Protein AF-A0A8I3A3F9-F1 (afdb_monomer)

InterPro domains:
  IPR058503 Domain of unknown function DUF8190 [PF26608] (119-237)

Mean predicted aligned error: 17.02 Å

pLDDT: mean 70.39, std 15.85, range [30.17, 94.5]

Solvent-accessible surface area (backbone atoms only — not comparable to full-atom values): 15804 Å² total; per-residue (Å²): 131,88,76,80,77,77,76,54,67,69,58,52,52,50,50,51,47,49,74,74,44,81,75,72,95,56,82,59,51,64,58,52,55,70,69,45,74,75,44,82,38,47,47,68,56,56,52,50,35,58,76,67,65,39,60,70,64,52,52,56,50,72,75,43,53,48,56,75,41,80,48,74,94,72,60,74,66,94,81,48,93,79,73,68,95,77,76,84,93,63,88,75,92,74,87,86,90,77,58,96,62,94,77,67,65,72,74,54,74,60,81,90,70,53,91,52,98,72,86,75,75,49,75,38,80,90,45,42,69,45,62,70,76,94,57,99,69,85,62,102,60,82,51,63,48,19,29,33,37,44,30,39,39,98,91,45,79,39,70,50,75,62,74,64,66,69,59,74,75,36,71,89,67,61,67,80,90,55,73,73,78,89,71,68,90,76,53,89,79,64,60,23,21,36,53,68,61,60,50,49,53,50,51,53,49,51,46,46,53,43,30,74,70,66,46,84,76,47,51,64,61,93,70,78,62,82,70,73,43,74,68,45,48,49,65,49,45,65,78,60,88,129

Structure (mmCIF, N/CA/C/O backbone):
data_AF-A0A8I3A3F9-F1
#
_entry.id   AF-A0A8I3A3F9-F1
#
loop_
_atom_site.group_PDB
_atom_site.id
_atom_site.type_symbol
_atom_site.label_atom_id
_atom_site.label_alt_id
_atom_site.label_comp_id
_atom_site.label_asym_id
_atom_site.label_entity_id
_atom_site.label_seq_id
_atom_site.pdbx_PDB_ins_code
_atom_site.Cartn_x
_atom_site.Cartn_y
_atom_site.Cartn_z
_atom_site.occupancy
_atom_site.B_iso_or_equiv
_atom_site.auth_seq_id
_atom_site.auth_comp_id
_atom_site.auth_asym_id
_atom_site.auth_atom_id
_atom_site.pdbx_PDB_model_num
ATOM 1 N N . MET A 1 1 ? -18.628 23.506 8.126 1.00 36.19 1 MET A N 1
ATOM 2 C CA . MET A 1 1 ? -18.901 23.009 9.489 1.00 36.19 1 MET A CA 1
ATOM 3 C C . MET A 1 1 ? -17.538 22.745 10.101 1.00 36.19 1 MET A C 1
ATOM 5 O O . MET A 1 1 ? -16.860 21.854 9.614 1.00 36.19 1 MET A O 1
ATOM 9 N N . HIS A 1 2 ? -17.069 23.622 10.992 1.00 30.17 2 HIS A N 1
ATOM 10 C CA . HIS A 1 2 ? -15.770 23.460 11.650 1.00 30.17 2 HIS A CA 1
ATOM 11 C C . HIS A 1 2 ? -15.823 22.198 12.513 1.00 30.17 2 HIS A C 1
ATOM 13 O O . HIS A 1 2 ? -16.738 22.062 13.322 1.00 30.17 2 HIS A O 1
ATOM 19 N N . ALA A 1 3 ? -14.910 21.261 12.276 1.00 41.59 3 ALA A N 1
ATOM 20 C CA . ALA A 1 3 ? -14.672 20.162 13.195 1.00 41.59 3 ALA A CA 1
ATOM 21 C C . ALA A 1 3 ? -13.791 20.706 14.322 1.00 41.59 3 ALA A C 1
ATOM 23 O O . ALA A 1 3 ? -12.780 21.344 14.036 1.00 41.59 3 ALA A O 1
ATOM 24 N N . ASP A 1 4 ? -14.204 20.500 15.570 1.00 41.59 4 ASP A N 1
ATOM 25 C CA . ASP A 1 4 ? -13.305 20.654 16.710 1.00 41.59 4 ASP A CA 1
ATOM 26 C C . ASP A 1 4 ? -12.153 19.662 16.514 1.00 41.59 4 ASP A C 1
ATOM 28 O O . ASP A 1 4 ? -12.391 18.463 16.338 1.00 41.59 4 ASP A O 1
ATOM 32 N N . ASP A 1 5 ? -10.920 20.167 16.486 1.00 49.38 5 ASP A N 1
ATOM 33 C CA . ASP A 1 5 ? -9.723 19.339 16.387 1.00 49.38 5 ASP A CA 1
ATOM 34 C C . ASP A 1 5 ? -9.752 18.271 17.488 1.00 49.38 5 ASP A C 1
ATOM 36 O O . ASP A 1 5 ? -9.971 18.565 18.668 1.00 49.38 5 ASP A O 1
ATOM 40 N N . ALA A 1 6 ? -9.549 17.008 17.107 1.00 54.91 6 ALA A N 1
ATOM 41 C CA . ALA A 1 6 ? -9.397 15.938 18.079 1.00 54.91 6 ALA A CA 1
ATOM 42 C C . ALA A 1 6 ? -8.199 16.262 18.983 1.00 54.91 6 ALA A C 1
ATOM 44 O O . ALA A 1 6 ? -7.119 16.611 18.502 1.00 54.91 6 ALA A O 1
ATOM 45 N N . TYR A 1 7 ? -8.384 16.156 20.300 1.00 63.09 7 TYR A N 1
ATOM 46 C CA . TYR A 1 7 ? -7.296 16.377 21.247 1.00 63.09 7 TYR A CA 1
ATOM 47 C C . TYR A 1 7 ? -6.138 15.424 20.946 1.00 63.09 7 TYR A C 1
ATOM 49 O O . TYR A 1 7 ? -6.349 14.232 20.719 1.00 63.09 7 TYR A O 1
ATOM 57 N N . ALA A 1 8 ? -4.909 15.946 20.971 1.00 67.12 8 ALA A N 1
ATOM 58 C CA . ALA A 1 8 ? -3.719 15.114 20.856 1.00 67.12 8 ALA A CA 1
ATOM 59 C C . ALA A 1 8 ? -3.761 14.002 21.916 1.00 67.12 8 ALA A C 1
ATOM 61 O O . ALA A 1 8 ? -4.111 14.259 23.069 1.00 67.12 8 ALA A O 1
ATOM 62 N N . GLN A 1 9 ? -3.389 12.776 21.535 1.00 61.25 9 GLN A N 1
ATOM 63 C CA . GLN A 1 9 ? -3.444 11.611 22.426 1.00 61.25 9 GLN A CA 1
ATOM 64 C C . GLN A 1 9 ? -2.706 11.871 23.748 1.00 61.25 9 GLN A C 1
ATOM 66 O O . GLN A 1 9 ? -3.214 11.539 24.810 1.00 61.25 9 GLN A O 1
ATOM 71 N N . THR A 1 10 ? -1.580 12.583 23.695 1.00 66.31 10 THR A N 1
ATOM 72 C CA . THR A 1 10 ? -0.811 13.005 24.874 1.00 66.31 10 THR A CA 1
ATOM 73 C C . THR A 1 10 ? -1.620 13.867 25.845 1.00 66.31 10 THR A C 1
ATOM 75 O O . THR A 1 10 ? -1.505 13.701 27.053 1.00 66.31 10 THR A O 1
ATOM 78 N N . VAL A 1 11 ? -2.486 14.749 25.341 1.00 71.12 11 VAL A N 1
ATOM 79 C CA . VAL A 1 11 ? -3.370 15.596 26.158 1.00 71.12 11 VAL A CA 1
ATOM 80 C C . VAL A 1 11 ? -4.458 14.756 26.825 1.00 71.12 11 VAL A C 1
ATOM 82 O O . VAL A 1 11 ? -4.812 15.005 27.978 1.00 71.12 11 VAL A O 1
ATOM 85 N N . ILE A 1 12 ? -4.977 13.747 26.121 1.00 67.94 12 ILE A N 1
ATOM 86 C CA . ILE A 1 12 ? -5.966 12.809 26.665 1.00 67.94 12 ILE A CA 1
ATOM 87 C C . ILE A 1 12 ? -5.321 11.941 27.750 1.00 67.94 12 ILE A C 1
ATOM 89 O O . ILE A 1 12 ? -5.885 11.811 28.836 1.00 67.94 12 ILE A O 1
ATOM 93 N N . ASP A 1 13 ? -4.130 11.409 27.490 1.00 65.88 13 ASP A N 1
ATOM 94 C CA . ASP A 1 13 ? -3.382 10.574 28.430 1.00 65.88 13 ASP A CA 1
ATOM 95 C C . ASP A 1 13 ? -3.019 11.369 29.693 1.00 65.88 13 ASP A C 1
ATOM 97 O O . ASP A 1 13 ? -3.279 10.911 30.807 1.00 65.88 13 ASP A O 1
ATOM 101 N N . GLU A 1 14 ? -2.532 12.607 29.547 1.00 69.06 14 GLU A N 1
ATOM 102 C CA . GLU A 1 14 ? -2.275 13.513 30.674 1.00 69.06 14 GLU A CA 1
ATOM 103 C C . GLU A 1 14 ? -3.547 13.831 31.473 1.00 69.06 14 GLU A C 1
ATOM 105 O O . GLU A 1 14 ? -3.519 13.871 32.707 1.00 69.06 14 GLU A O 1
ATOM 110 N N . ALA A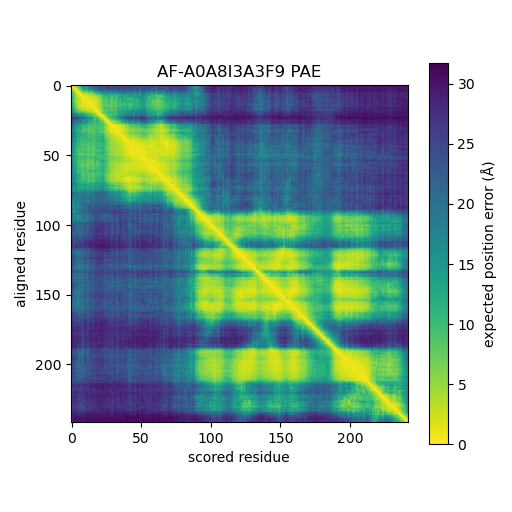 1 15 ? -4.679 14.054 30.798 1.00 68.56 15 ALA A N 1
ATOM 111 C CA . ALA A 1 15 ? -5.954 14.316 31.461 1.00 68.56 15 ALA A CA 1
ATOM 112 C C . ALA A 1 15 ? -6.461 13.081 32.224 1.00 68.56 15 ALA A C 1
ATOM 114 O O . ALA A 1 15 ? -6.946 13.202 33.355 1.00 68.56 15 ALA A O 1
ATOM 115 N N . ILE A 1 16 ? -6.306 11.886 31.648 1.00 67.56 16 ILE A N 1
ATOM 116 C CA . ILE A 1 16 ? -6.617 10.617 32.311 1.00 67.56 16 ILE A CA 1
ATOM 117 C C . ILE A 1 16 ? -5.712 10.436 33.533 1.00 67.56 16 ILE A C 1
ATOM 119 O O . ILE A 1 16 ? -6.242 10.156 34.615 1.00 67.56 16 ILE A O 1
ATOM 123 N N . MET A 1 17 ? -4.404 10.679 33.404 1.00 66.81 17 MET A N 1
ATOM 124 C CA . MET A 1 17 ? -3.438 10.613 34.507 1.00 66.81 17 MET A CA 1
ATOM 125 C C . MET A 1 17 ? -3.827 11.558 35.651 1.00 66.81 17 MET A C 1
ATOM 127 O O . MET A 1 17 ? -4.040 11.096 36.774 1.00 66.81 17 MET A O 1
ATOM 131 N N . ARG A 1 18 ? -4.056 12.848 35.359 1.00 65.31 18 ARG A N 1
ATOM 132 C CA . ARG A 1 18 ? -4.483 13.847 36.362 1.00 65.31 18 ARG A CA 1
ATOM 133 C C . ARG A 1 18 ? -5.808 13.488 37.035 1.00 65.31 18 ARG A C 1
ATOM 135 O O . ARG A 1 18 ? -5.990 13.770 38.215 1.00 65.31 18 ARG A O 1
ATOM 142 N N . SER A 1 19 ? -6.738 12.870 36.302 1.00 66.69 19 SER A N 1
ATOM 143 C CA . SER A 1 19 ? -8.042 12.467 36.848 1.00 66.69 19 SER A CA 1
ATOM 144 C C . SER A 1 19 ? -7.986 11.219 37.734 1.00 66.69 19 SER A C 1
ATOM 146 O O . SER A 1 19 ? -8.938 10.961 38.471 1.00 66.69 19 SER A O 1
ATOM 148 N N . THR A 1 20 ? -6.923 10.417 37.623 1.00 62.69 20 THR A N 1
ATOM 149 C CA . THR A 1 20 ? -6.816 9.113 38.295 1.00 62.69 20 THR A CA 1
ATOM 150 C C . THR A 1 20 ? -5.886 9.183 39.509 1.00 62.69 20 THR A C 1
ATOM 152 O O . THR A 1 20 ? -6.174 8.534 40.513 1.00 62.69 20 THR A O 1
ATOM 155 N N . ARG A 1 21 ? -4.845 10.032 39.479 1.00 63.47 21 ARG A N 1
ATOM 156 C CA . ARG A 1 21 ? -4.051 10.428 40.656 1.00 63.47 21 ARG A CA 1
ATOM 157 C C . ARG A 1 21 ? -3.623 11.903 40.521 1.00 63.47 21 ARG A C 1
ATOM 159 O O . ARG A 1 21 ? -2.843 12.215 39.627 1.00 63.47 21 ARG A O 1
ATOM 166 N N . PRO A 1 22 ? -4.119 12.821 41.372 1.00 57.91 22 PRO A N 1
ATOM 167 C CA . PRO A 1 22 ? -3.744 14.236 41.305 1.00 57.91 22 PRO A CA 1
ATOM 168 C C . PRO A 1 22 ? -2.309 14.514 41.781 1.00 57.91 22 PRO A C 1
ATOM 170 O O . PRO A 1 22 ? -1.756 15.551 41.424 1.00 57.91 22 PRO A O 1
ATOM 173 N N . ASP A 1 23 ? -1.695 13.585 42.520 1.00 54.09 23 ASP A N 1
ATOM 174 C CA . ASP A 1 23 ? -0.330 13.718 43.021 1.00 54.09 23 ASP A CA 1
ATOM 175 C C . ASP A 1 23 ? 0.623 12.739 42.319 1.00 54.09 23 ASP A C 1
ATOM 177 O O . ASP A 1 23 ? 0.481 11.521 42.410 1.00 54.09 23 ASP A O 1
ATOM 181 N N . THR A 1 24 ? 1.638 13.325 41.678 1.00 48.38 24 THR A N 1
ATOM 182 C CA . THR A 1 24 ? 2.857 12.744 41.083 1.00 48.38 24 THR A CA 1
ATOM 183 C C . THR A 1 24 ? 2.753 12.057 39.714 1.00 48.38 24 THR A C 1
ATOM 185 O O . THR A 1 24 ? 1.968 11.146 39.478 1.00 48.38 24 THR A O 1
ATOM 188 N N . ALA A 1 25 ? 3.629 12.512 38.807 1.00 55.75 25 ALA A N 1
ATOM 189 C CA . ALA A 1 25 ? 4.036 11.818 37.591 1.00 55.75 25 ALA A CA 1
ATOM 190 C C . ALA A 1 25 ? 4.807 10.556 38.000 1.00 55.75 25 ALA A C 1
ATOM 192 O O . ALA A 1 25 ? 6.031 10.572 38.116 1.00 55.75 25 ALA A O 1
ATOM 193 N N . ASP A 1 26 ? 4.060 9.511 38.337 1.00 59.09 26 ASP A N 1
ATOM 194 C CA . ASP A 1 26 ? 4.589 8.248 38.824 1.00 59.09 26 ASP A CA 1
ATOM 195 C C . ASP A 1 26 ? 5.057 7.391 37.630 1.00 59.09 26 ASP A C 1
ATOM 197 O O . ASP A 1 26 ? 4.218 6.952 36.833 1.00 59.09 26 ASP A O 1
ATOM 201 N N . PRO A 1 27 ? 6.374 7.160 37.457 1.00 60.28 27 PRO A N 1
ATOM 202 C CA . PRO A 1 27 ? 6.895 6.313 36.387 1.00 60.28 27 PRO A CA 1
ATOM 203 C C . PRO A 1 27 ? 6.399 4.858 36.478 1.00 60.28 27 PRO A C 1
ATOM 205 O O . PRO A 1 27 ? 6.462 4.143 35.477 1.00 60.28 27 PRO A O 1
ATOM 208 N N . ASP A 1 28 ? 5.852 4.426 37.622 1.00 68.50 28 ASP A N 1
ATOM 209 C CA . ASP A 1 28 ? 5.286 3.083 37.790 1.00 68.50 28 ASP A CA 1
ATOM 210 C C . ASP A 1 28 ? 3.865 2.932 37.215 1.00 68.50 28 ASP A C 1
ATOM 212 O O . ASP A 1 28 ? 3.415 1.802 37.004 1.00 68.50 28 ASP A O 1
ATOM 216 N N . PHE A 1 29 ? 3.161 4.022 36.875 1.00 67.94 29 PHE A N 1
ATOM 217 C CA . PHE A 1 29 ? 1.801 3.926 36.324 1.00 67.94 29 PHE A CA 1
ATOM 218 C C . PHE A 1 29 ? 1.769 3.214 34.970 1.00 67.94 29 PHE A C 1
ATOM 220 O O . PHE A 1 29 ? 0.866 2.425 34.709 1.00 67.94 29 PHE A O 1
ATOM 227 N N . GLU A 1 30 ? 2.747 3.461 34.095 1.00 67.19 30 GLU A N 1
ATOM 228 C CA . GLU A 1 30 ? 2.785 2.793 32.792 1.00 67.19 30 GLU A CA 1
ATOM 229 C C . GLU A 1 30 ? 2.979 1.278 32.962 1.00 67.19 30 GLU A C 1
ATOM 231 O O . GLU A 1 30 ? 2.338 0.481 32.271 1.00 67.19 30 GLU A O 1
ATOM 236 N N . ALA A 1 31 ? 3.807 0.869 33.927 1.00 71.88 31 ALA A N 1
ATOM 237 C CA . ALA A 1 31 ? 3.989 -0.533 34.280 1.00 71.88 31 ALA A CA 1
ATOM 238 C C . ALA A 1 31 ? 2.708 -1.130 34.896 1.00 71.88 31 ALA A C 1
ATOM 240 O O . ALA A 1 31 ? 2.290 -2.220 34.499 1.00 71.88 31 ALA A O 1
ATOM 241 N N . GLU A 1 32 ? 2.041 -0.412 35.802 1.00 75.31 32 GLU A N 1
ATOM 242 C CA . GLU A 1 32 ? 0.774 -0.821 36.428 1.00 75.31 32 GLU A CA 1
ATOM 243 C C . GLU A 1 32 ? -0.363 -0.946 35.392 1.00 75.31 32 GLU A C 1
ATOM 245 O O . GLU A 1 32 ? -1.082 -1.951 35.354 1.00 75.31 32 GLU A O 1
ATOM 250 N N . PHE A 1 33 ? -0.474 0.012 34.470 1.00 73.69 33 PHE A N 1
ATOM 251 C CA . PHE A 1 33 ? -1.446 -0.004 33.376 1.00 73.69 33 PHE A CA 1
ATOM 252 C C . PHE A 1 33 ? -1.186 -1.159 32.402 1.00 73.69 33 PHE A C 1
ATOM 254 O O . PHE A 1 33 ? -2.113 -1.880 32.022 1.00 73.69 33 PHE A O 1
ATOM 26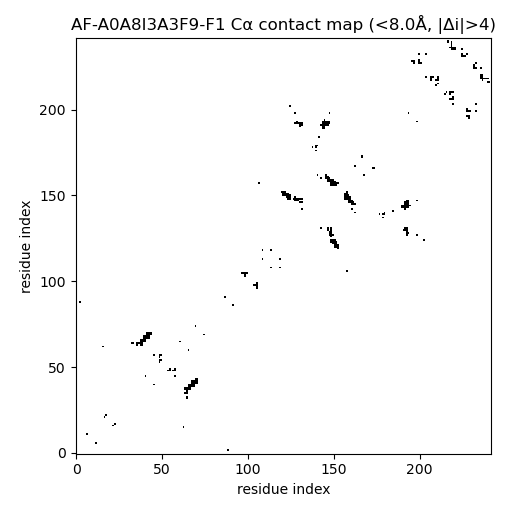1 N N . ARG A 1 34 ? 0.081 -1.408 32.041 1.00 75.75 34 ARG A N 1
ATOM 262 C CA . ARG A 1 34 ? 0.464 -2.572 31.221 1.00 75.75 34 ARG A CA 1
ATOM 263 C C . ARG A 1 34 ? 0.133 -3.897 31.917 1.00 75.75 34 ARG A C 1
ATOM 265 O O . ARG A 1 34 ? -0.213 -4.855 31.225 1.00 75.75 34 ARG A O 1
ATOM 272 N N . ASN A 1 35 ? 0.168 -3.941 33.247 1.00 79.12 35 ASN A N 1
ATOM 273 C CA . ASN A 1 35 ? -0.173 -5.119 34.050 1.00 79.12 35 ASN A CA 1
ATOM 274 C C . ASN A 1 35 ? -1.675 -5.245 34.374 1.00 79.12 35 ASN A C 1
ATOM 276 O O . ASN A 1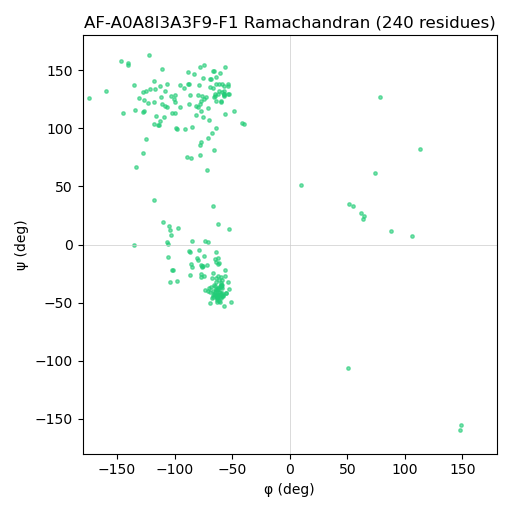 35 ? -2.099 -6.266 34.917 1.00 79.12 35 ASN A O 1
ATOM 280 N N . THR A 1 36 ? -2.494 -4.248 34.028 1.00 80.62 36 THR A N 1
ATOM 281 C CA . THR A 1 36 ? -3.946 -4.289 34.237 1.00 80.62 36 THR A CA 1
ATOM 282 C C . THR A 1 36 ? -4.598 -5.317 33.306 1.00 80.62 36 THR A C 1
ATOM 284 O O . THR A 1 36 ? -4.202 -5.476 32.147 1.00 80.62 36 THR A O 1
ATOM 287 N N . ALA A 1 37 ? -5.609 -6.029 33.813 1.00 83.12 37 ALA A N 1
ATOM 288 C CA . ALA A 1 37 ? -6.338 -7.039 33.053 1.00 83.12 37 ALA A CA 1
ATOM 289 C C . ALA A 1 37 ? -6.982 -6.446 31.788 1.00 83.12 37 ALA A C 1
ATOM 291 O O . ALA A 1 37 ? -7.562 -5.360 31.818 1.00 83.12 37 ALA A O 1
ATOM 292 N N . LEU A 1 38 ? -6.896 -7.186 30.679 1.00 86.12 38 LEU A N 1
ATOM 293 C CA . LEU A 1 38 ? -7.506 -6.792 29.412 1.00 86.12 38 LEU A CA 1
ATOM 294 C C . LEU A 1 38 ? -9.025 -6.946 29.482 1.00 86.12 38 LEU A C 1
ATOM 296 O O . LEU A 1 38 ? -9.524 -8.033 29.779 1.00 86.12 38 LEU A O 1
ATOM 300 N N . HIS A 1 39 ? -9.755 -5.885 29.147 1.00 86.94 39 HIS A N 1
ATOM 301 C CA . HIS A 1 39 ? -11.212 -5.928 29.054 1.00 86.94 39 HIS A CA 1
ATOM 302 C C . HIS A 1 39 ? -11.651 -5.739 27.605 1.00 86.94 39 HIS A C 1
ATOM 304 O O . HIS A 1 39 ? -11.546 -4.656 27.046 1.00 86.94 39 HIS A O 1
ATOM 310 N N . GLN A 1 40 ? -12.100 -6.806 26.949 1.00 88.81 40 GLN A N 1
ATOM 311 C CA . GLN A 1 40 ? -12.517 -6.707 25.552 1.00 88.81 40 GLN A CA 1
ATOM 312 C C . GLN A 1 40 ? -13.752 -5.815 25.423 1.00 88.81 40 GLN A C 1
ATOM 314 O O . GLN A 1 40 ? -14.767 -6.047 26.079 1.00 88.81 40 GLN A O 1
ATOM 319 N N . VAL A 1 41 ? -13.671 -4.813 24.548 1.00 91.75 41 VAL A N 1
ATOM 320 C CA . VAL A 1 41 ? -14.792 -3.918 24.258 1.00 91.75 41 VAL A CA 1
ATOM 321 C C . VAL A 1 41 ? -15.173 -4.069 22.797 1.00 91.75 41 VAL A C 1
ATOM 323 O O . VAL A 1 41 ? -14.363 -3.871 21.898 1.00 91.75 41 VAL A O 1
ATOM 326 N N . HIS A 1 42 ? -16.429 -4.416 22.551 1.00 91.31 42 HIS A N 1
ATOM 327 C CA . HIS A 1 42 ? -16.948 -4.528 21.196 1.00 91.31 42 HIS A CA 1
ATOM 328 C C . HIS A 1 42 ? -17.198 -3.151 20.568 1.00 91.31 42 HIS A C 1
ATOM 330 O O . HIS A 1 42 ? -17.687 -2.233 21.234 1.00 91.31 42 HIS A O 1
ATOM 336 N N . LEU A 1 43 ? -16.937 -3.017 19.265 1.00 88.81 43 LEU A N 1
ATOM 337 C CA . LEU A 1 43 ? -17.160 -1.768 18.527 1.00 88.81 43 LEU A CA 1
ATOM 338 C C . LEU A 1 43 ? -18.629 -1.310 18.584 1.00 88.81 43 LEU A C 1
ATOM 340 O O . LEU A 1 43 ? -18.906 -0.113 18.696 1.00 88.81 43 LEU A O 1
ATOM 344 N N . ILE A 1 44 ? -19.580 -2.254 18.594 1.00 92.44 44 ILE A N 1
ATOM 345 C CA . ILE A 1 44 ? -21.009 -1.942 18.755 1.00 92.44 44 ILE A CA 1
ATOM 346 C C . ILE A 1 44 ? -21.310 -1.221 20.079 1.00 92.44 44 ILE A C 1
ATOM 348 O O . ILE A 1 44 ? -22.160 -0.327 20.124 1.00 92.44 44 ILE A O 1
ATOM 352 N N . THR A 1 45 ? -20.584 -1.557 21.149 1.00 91.25 45 THR A N 1
ATOM 353 C CA . THR A 1 45 ? -20.726 -0.921 22.463 1.00 91.25 45 THR A CA 1
ATOM 354 C C . THR A 1 45 ? -20.284 0.536 22.389 1.00 91.25 45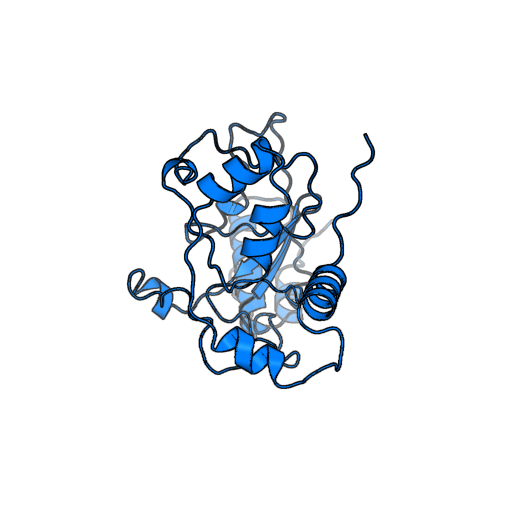 THR A C 1
ATOM 356 O O . THR A 1 45 ? -21.010 1.418 22.842 1.00 91.25 45 THR A O 1
ATOM 359 N N . LEU A 1 46 ? -19.149 0.812 21.739 1.00 90.69 46 LEU A N 1
ATOM 360 C CA . LEU A 1 46 ? -18.652 2.179 21.539 1.00 90.69 46 LEU A CA 1
ATOM 361 C C . LEU A 1 46 ? -19.620 3.019 20.696 1.00 90.69 46 LEU A C 1
ATOM 363 O O . LEU A 1 46 ? -19.941 4.149 21.070 1.00 90.69 46 LEU A O 1
ATOM 367 N N . LYS A 1 47 ? -20.157 2.446 19.610 1.00 89.25 47 LYS A N 1
ATOM 368 C CA . LYS A 1 47 ? -21.191 3.091 18.784 1.00 89.25 47 LYS A CA 1
ATOM 369 C C . LYS A 1 47 ? -22.426 3.450 19.614 1.00 89.25 47 LYS A C 1
ATOM 371 O O . LYS A 1 47 ? -22.935 4.564 19.508 1.00 89.25 47 LYS A O 1
ATOM 376 N N . THR A 1 48 ? -22.877 2.528 20.461 1.00 92.81 48 THR A N 1
ATOM 377 C CA . THR A 1 48 ? -24.042 2.728 21.333 1.00 92.81 48 THR A CA 1
ATOM 378 C C . THR A 1 48 ? -23.798 3.856 22.336 1.00 92.81 48 THR A C 1
ATOM 380 O O . THR A 1 48 ? -24.633 4.750 22.467 1.00 92.81 48 THR A O 1
ATOM 383 N N . LEU A 1 49 ? -22.636 3.873 22.995 1.00 93.12 49 LEU A N 1
ATOM 384 C CA . LEU A 1 49 ? -22.264 4.927 23.945 1.00 93.12 49 LEU A CA 1
ATOM 385 C C . LEU A 1 49 ? -22.191 6.307 23.287 1.00 93.12 49 LEU A C 1
ATOM 387 O O . LEU A 1 49 ? -22.668 7.286 23.865 1.00 93.12 49 LEU A O 1
ATOM 391 N N . PHE A 1 50 ? -21.647 6.375 22.070 1.00 88.69 50 PHE A N 1
ATOM 392 C CA . PHE A 1 50 ? -21.604 7.603 21.283 1.00 88.69 50 PHE A CA 1
ATOM 393 C C . PHE A 1 50 ? -23.013 8.106 20.940 1.00 88.69 50 PHE A C 1
ATOM 395 O O . PHE A 1 50 ? -23.341 9.261 21.208 1.00 88.69 50 PHE A O 1
ATOM 402 N N . GLN A 1 51 ? -23.875 7.229 20.417 1.00 91.62 51 GLN A N 1
ATOM 403 C CA . GLN A 1 51 ? -25.259 7.572 20.067 1.00 91.62 51 GLN A CA 1
ATOM 404 C C . GLN A 1 51 ? -26.077 8.023 21.284 1.00 91.62 51 GLN A C 1
ATOM 406 O O . GLN A 1 51 ? -26.884 8.946 21.183 1.00 91.62 51 GLN A O 1
ATOM 411 N N . GLN A 1 52 ? -25.836 7.411 22.444 1.00 94.50 52 GLN A N 1
ATOM 412 C CA . GLN A 1 52 ? -26.468 7.772 23.713 1.00 94.50 52 GLN A CA 1
ATOM 413 C C . GLN A 1 52 ? -25.848 9.011 24.376 1.00 94.50 52 GLN A C 1
ATOM 415 O O . GLN A 1 52 ? -26.350 9.450 25.409 1.00 94.50 52 GLN A O 1
ATOM 420 N N . LYS A 1 53 ? -24.762 9.571 23.818 1.00 91.94 53 LYS A N 1
ATOM 421 C CA . LYS A 1 53 ? -23.975 10.664 24.416 1.00 91.94 53 LYS A CA 1
ATOM 422 C C . LYS A 1 53 ? -23.548 10.362 25.861 1.00 91.94 53 LYS A C 1
ATOM 424 O O . LYS A 1 53 ? -23.490 11.247 26.714 1.00 91.94 53 LYS A O 1
ATOM 429 N N . ASN A 1 54 ? -23.258 9.094 26.158 1.00 91.69 54 ASN A N 1
ATOM 430 C CA . ASN A 1 54 ? -22.896 8.656 27.504 1.00 91.69 54 ASN A CA 1
ATOM 431 C C . ASN A 1 54 ? -21.390 8.838 27.746 1.00 91.69 54 ASN A C 1
ATOM 433 O O . ASN A 1 54 ? -20.606 7.886 27.748 1.00 91.69 54 ASN A O 1
ATOM 437 N N . HIS A 1 55 ? -20.994 10.097 27.935 1.00 88.00 55 HIS A N 1
ATOM 438 C CA . HIS A 1 55 ? -19.597 10.497 28.110 1.00 88.00 55 HIS A CA 1
ATOM 439 C C . HIS A 1 55 ? -18.940 9.838 29.328 1.00 88.00 55 HIS A C 1
ATOM 441 O O . HIS A 1 55 ? -17.780 9.443 29.256 1.00 88.00 55 HIS A O 1
ATOM 447 N N . CYS A 1 56 ? -19.682 9.661 30.425 1.00 85.38 56 CYS A N 1
ATOM 448 C CA . CYS A 1 56 ? -19.161 9.048 31.645 1.00 85.38 56 CYS A CA 1
ATOM 449 C C . CYS A 1 56 ? -18.706 7.605 31.402 1.00 85.38 56 CYS A C 1
ATOM 451 O O . CYS A 1 56 ? -17.581 7.249 31.745 1.00 85.38 56 CYS A O 1
ATOM 453 N N . ALA A 1 57 ? -19.548 6.792 30.759 1.00 87.19 57 ALA A N 1
ATOM 454 C CA . ALA A 1 57 ? -19.208 5.406 30.448 1.00 87.19 57 ALA A CA 1
ATOM 455 C C . ALA A 1 57 ? -18.086 5.302 29.401 1.00 87.19 57 ALA A C 1
ATOM 457 O O . ALA A 1 57 ? -17.217 4.440 29.523 1.00 87.19 57 ALA A O 1
ATOM 458 N N . ALA A 1 58 ? -18.055 6.203 28.413 1.00 86.50 58 ALA A N 1
ATOM 459 C CA . ALA A 1 58 ? -16.968 6.257 27.436 1.00 86.50 58 ALA A CA 1
ATOM 460 C C . ALA A 1 58 ? -15.611 6.557 28.102 1.00 86.50 58 ALA A C 1
ATOM 462 O O . ALA A 1 58 ? -14.627 5.868 27.839 1.00 86.50 58 ALA A O 1
ATOM 463 N N . ILE A 1 59 ? -15.566 7.524 29.025 1.00 84.12 59 ILE A N 1
ATOM 464 C CA . ILE A 1 59 ? -14.355 7.849 29.794 1.00 84.12 59 ILE A CA 1
ATOM 465 C C . ILE A 1 59 ? -13.924 6.664 30.666 1.00 84.12 59 ILE A C 1
ATOM 467 O O . ILE A 1 59 ? -12.732 6.378 30.758 1.00 84.12 59 ILE A O 1
ATOM 471 N N . SER A 1 60 ? -14.862 5.942 31.285 1.00 85.06 60 SER A N 1
ATOM 472 C CA . SER A 1 60 ? -14.535 4.741 32.064 1.00 85.06 60 SER A CA 1
ATOM 473 C C . SER A 1 60 ? -13.852 3.657 31.226 1.00 85.06 60 SER A C 1
ATOM 475 O O . SER A 1 60 ? -12.949 2.999 31.735 1.00 85.06 60 SER A O 1
ATOM 477 N N . ILE A 1 61 ? -14.234 3.499 29.955 1.00 87.00 61 ILE A N 1
ATOM 478 C CA . ILE A 1 61 ? -13.582 2.555 29.033 1.00 87.00 61 ILE A CA 1
ATOM 479 C C . ILE A 1 61 ? -12.164 3.016 28.680 1.00 87.00 61 ILE A C 1
ATOM 481 O O . ILE A 1 61 ? -11.254 2.191 28.670 1.00 87.00 61 ILE A O 1
ATOM 485 N N . LEU A 1 62 ? -11.955 4.319 28.449 1.00 81.56 62 LEU A N 1
ATOM 486 C CA . LEU A 1 62 ? -10.629 4.883 28.148 1.00 81.56 62 LEU A CA 1
ATOM 487 C C . LEU A 1 62 ? -9.627 4.705 29.297 1.00 81.56 62 LEU A C 1
ATOM 489 O O . LEU A 1 62 ? -8.427 4.621 29.066 1.00 81.56 62 LEU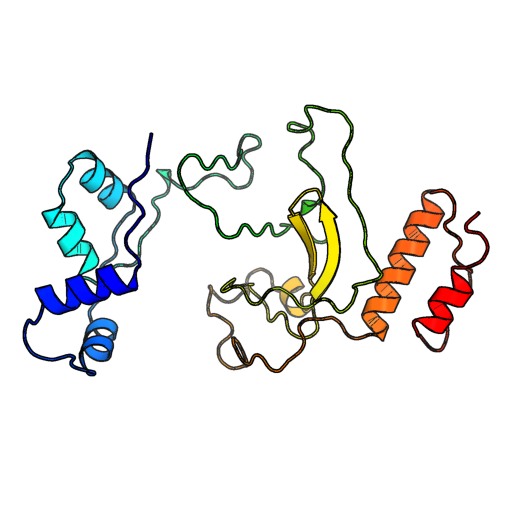 A O 1
ATOM 493 N N . LYS A 1 63 ? -10.116 4.620 3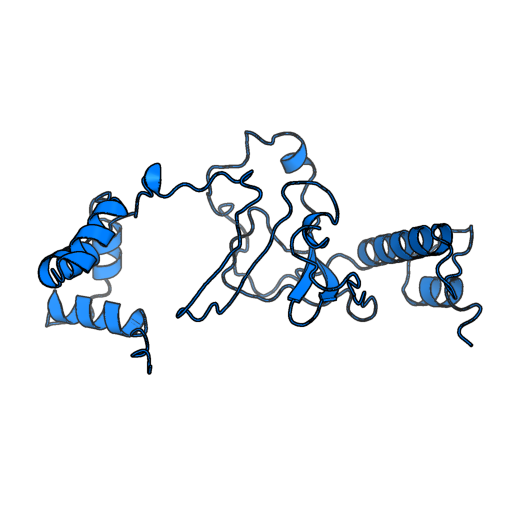0.539 1.00 80.38 63 LYS A N 1
ATOM 494 C CA . LYS A 1 63 ? -9.289 4.347 31.724 1.00 80.38 63 LYS A CA 1
ATOM 495 C C . LYS A 1 63 ? -8.833 2.889 31.831 1.00 80.38 63 LYS A C 1
ATOM 497 O O . LYS A 1 63 ? -8.024 2.573 32.699 1.00 80.38 63 LYS A O 1
ATOM 502 N N . GLN A 1 64 ? -9.367 1.996 31.002 1.00 83.50 64 GLN A N 1
ATOM 503 C CA . GLN A 1 64 ? -9.090 0.564 31.043 1.00 83.50 64 GLN A CA 1
ATOM 504 C C . GLN A 1 64 ? -8.279 0.132 29.824 1.00 83.50 64 GLN A C 1
ATOM 506 O O . GLN A 1 64 ? -8.415 0.678 28.729 1.00 83.50 64 GLN A O 1
ATOM 511 N N . ARG A 1 65 ? -7.473 -0.919 29.989 1.00 81.38 65 ARG A N 1
ATOM 512 C CA . ARG A 1 65 ? -6.745 -1.533 28.880 1.00 81.38 65 ARG A CA 1
ATOM 513 C C . ARG A 1 65 ? -7.695 -2.416 28.069 1.00 81.38 65 ARG A C 1
ATOM 515 O O . ARG A 1 65 ? -7.805 -3.620 28.301 1.00 81.38 65 ARG A O 1
ATOM 522 N N . SER A 1 66 ? -8.392 -1.793 27.127 1.00 85.38 66 SER A N 1
ATOM 523 C CA . SER A 1 66 ? -9.495 -2.433 26.417 1.00 85.38 66 SER A CA 1
ATOM 524 C C . SER A 1 66 ? -9.195 -2.622 24.931 1.00 85.38 66 SER A C 1
ATOM 526 O O . SER A 1 66 ? -9.281 -1.654 24.176 1.00 85.38 66 SER A O 1
ATOM 528 N N . PRO A 1 67 ? -8.840 -3.835 24.465 1.00 84.31 67 PRO A N 1
ATOM 529 C CA . PRO A 1 67 ? -8.730 -4.084 23.036 1.00 84.31 67 PRO A CA 1
ATOM 530 C C . PRO A 1 67 ? -10.119 -3.991 22.396 1.00 84.31 67 PRO A C 1
ATOM 532 O O . PRO A 1 67 ? -11.095 -4.548 22.914 1.00 84.31 67 PRO A O 1
ATOM 535 N N . ILE A 1 68 ? -10.196 -3.289 21.266 1.00 88.12 68 ILE A N 1
ATOM 536 C CA . ILE A 1 68 ? -11.441 -3.145 20.515 1.00 88.12 68 ILE A CA 1
ATOM 537 C C . ILE A 1 68 ? -11.636 -4.392 19.659 1.00 88.12 68 ILE A C 1
ATOM 539 O O . ILE A 1 68 ? -10.826 -4.693 18.784 1.00 88.12 68 ILE A O 1
ATOM 543 N N . VAL A 1 69 ? -12.730 -5.105 19.904 1.00 89.12 69 VAL A N 1
ATOM 544 C CA . VAL A 1 69 ? -13.153 -6.247 19.094 1.00 89.12 69 VAL A CA 1
ATOM 545 C C . VAL A 1 69 ? -14.165 -5.759 18.066 1.00 89.12 69 VAL A C 1
ATOM 547 O O . VAL A 1 69 ? -15.241 -5.264 18.414 1.00 89.12 69 VAL A O 1
ATOM 550 N N . ILE A 1 70 ? -13.829 -5.902 16.789 1.00 84.69 70 ILE A N 1
ATOM 551 C CA . ILE A 1 70 ? -14.724 -5.551 15.687 1.00 84.69 70 ILE A CA 1
ATOM 552 C C . ILE A 1 70 ? -15.775 -6.665 15.559 1.00 84.69 70 ILE A C 1
ATOM 554 O O . ILE A 1 70 ? -15.436 -7.842 15.472 1.00 84.69 70 ILE A O 1
ATOM 558 N N . ASN A 1 71 ? -17.064 -6.317 15.633 1.00 87.25 71 ASN A N 1
ATOM 559 C CA . ASN A 1 71 ? -18.147 -7.289 15.446 1.00 87.25 71 ASN A CA 1
ATOM 560 C C . ASN A 1 71 ? -18.282 -7.659 13.960 1.00 87.25 71 ASN A C 1
ATOM 562 O O . ASN A 1 71 ? -17.991 -6.832 13.099 1.00 87.25 71 ASN A O 1
ATOM 566 N N . GLN A 1 72 ? -18.810 -8.853 13.665 1.00 82.50 72 GLN A N 1
ATOM 567 C CA . GLN A 1 72 ? -19.058 -9.310 12.288 1.00 82.50 72 GLN A CA 1
ATOM 568 C C . GLN A 1 72 ? -19.902 -8.324 11.466 1.00 82.50 72 GLN A C 1
ATOM 570 O O . GLN A 1 72 ? -19.642 -8.158 10.283 1.00 82.50 72 GLN A O 1
ATOM 575 N N . ASP A 1 73 ? -20.830 -7.599 12.096 1.00 78.62 73 ASP A N 1
ATOM 576 C CA . ASP A 1 73 ? -21.666 -6.586 11.430 1.00 78.62 73 ASP A CA 1
ATOM 577 C C . ASP A 1 73 ? -20.871 -5.387 10.877 1.00 78.62 73 ASP A C 1
ATOM 579 O O . ASP A 1 73 ? -21.393 -4.603 10.089 1.00 78.62 73 ASP A O 1
ATOM 583 N N . PHE A 1 74 ? -19.618 -5.218 11.311 1.00 76.25 74 PHE A N 1
ATOM 584 C CA . PHE A 1 74 ? -18.692 -4.198 10.812 1.00 76.25 74 PHE A CA 1
ATOM 585 C C . PHE A 1 74 ? -17.589 -4.787 9.927 1.00 76.25 74 PHE A C 1
ATOM 587 O O . PHE A 1 74 ? -16.707 -4.051 9.486 1.00 76.25 74 PHE A O 1
ATOM 594 N N . HIS A 1 75 ? -17.603 -6.099 9.678 1.00 75.62 75 HIS A N 1
ATOM 595 C CA . HIS A 1 75 ? -16.699 -6.708 8.715 1.00 75.62 75 HIS A CA 1
ATOM 596 C C . HIS A 1 75 ? -17.275 -6.472 7.324 1.00 75.62 75 HIS A C 1
ATOM 598 O O . HIS A 1 75 ? -18.369 -6.927 7.002 1.00 75.62 75 HIS A O 1
ATOM 604 N N . LEU A 1 76 ? -16.525 -5.757 6.497 1.00 73.31 76 LEU A N 1
ATOM 605 C CA . LEU A 1 76 ? -16.832 -5.644 5.081 1.00 73.31 76 LEU A CA 1
ATOM 606 C C . LEU A 1 76 ? -16.172 -6.818 4.358 1.00 73.31 76 LEU A C 1
ATOM 608 O O . LEU A 1 76 ? -15.042 -7.194 4.683 1.00 73.31 76 LEU A O 1
ATOM 612 N N . SER A 1 77 ? -16.883 -7.419 3.403 1.00 71.44 77 SER A N 1
ATOM 613 C CA . SER A 1 77 ? -16.289 -8.461 2.567 1.00 71.44 77 SER A CA 1
ATOM 614 C C . SER A 1 77 ? -15.185 -7.838 1.724 1.00 71.44 77 SER A C 1
ATOM 616 O O . SER A 1 77 ? -15.424 -6.860 1.026 1.00 71.44 77 SER A O 1
ATOM 618 N N . THR A 1 78 ? -13.986 -8.415 1.744 1.00 59.75 78 THR A N 1
ATOM 619 C CA . THR A 1 78 ? -12.862 -7.949 0.916 1.00 59.75 78 THR A CA 1
ATOM 620 C C . THR A 1 78 ? -13.108 -8.124 -0.583 1.00 59.75 78 THR A C 1
ATOM 622 O O . THR A 1 78 ? -12.362 -7.579 -1.388 1.00 59.75 78 THR A O 1
ATOM 625 N N . THR A 1 79 ? -14.146 -8.876 -0.958 1.00 64.81 79 THR A N 1
ATOM 626 C CA . THR A 1 79 ? -14.574 -9.112 -2.343 1.00 64.81 79 THR A CA 1
ATOM 627 C C . THR A 1 79 ? -15.818 -8.308 -2.726 1.00 64.81 79 THR A C 1
ATOM 629 O O . THR A 1 79 ? -16.481 -8.663 -3.695 1.00 64.81 79 THR A O 1
ATOM 632 N N . ASP A 1 80 ? -16.228 -7.323 -1.925 1.00 69.62 80 ASP A N 1
ATOM 633 C CA . ASP A 1 80 ? -17.373 -6.484 -2.277 1.00 69.62 80 ASP A CA 1
ATOM 634 C C . ASP A 1 80 ? -16.961 -5.488 -3.372 1.00 69.62 80 ASP A C 1
ATOM 636 O O . ASP A 1 80 ? -16.198 -4.556 -3.120 1.00 69.62 80 ASP A O 1
ATOM 640 N N . ASP A 1 81 ? -17.468 -5.679 -4.591 1.00 57.94 81 ASP A N 1
ATOM 641 C CA . ASP A 1 81 ? -17.184 -4.816 -5.749 1.00 57.94 81 ASP A CA 1
ATOM 642 C C . ASP A 1 81 ? -17.669 -3.364 -5.552 1.00 57.94 81 ASP A C 1
ATOM 644 O O . ASP A 1 81 ? -17.320 -2.470 -6.330 1.00 57.94 81 ASP A O 1
ATOM 648 N N . HIS A 1 82 ? -18.467 -3.106 -4.510 1.00 57.97 82 HIS A N 1
ATOM 649 C CA . HIS A 1 82 ? -18.995 -1.790 -4.155 1.00 57.97 82 HIS A CA 1
ATOM 650 C C . HIS A 1 82 ? -18.275 -1.133 -2.970 1.00 57.97 82 HIS A C 1
ATOM 652 O O . HIS A 1 82 ? -18.710 -0.078 -2.495 1.00 57.97 82 HIS A O 1
ATOM 658 N N . LEU A 1 83 ? -17.164 -1.708 -2.496 1.00 53.38 83 LEU A N 1
ATOM 659 C CA . LEU A 1 83 ? -16.306 -1.072 -1.499 1.00 53.38 83 LEU A CA 1
ATOM 660 C C . LEU A 1 83 ? -15.621 0.158 -2.101 1.00 53.38 83 LEU A C 1
ATOM 662 O O . LEU A 1 83 ? -14.568 0.083 -2.731 1.00 53.38 83 LEU A O 1
ATOM 666 N N . ILE A 1 84 ? -16.218 1.321 -1.869 1.00 54.41 84 ILE A N 1
ATOM 667 C CA . ILE A 1 84 ? -15.578 2.604 -2.131 1.00 54.41 84 ILE A CA 1
ATOM 668 C C . ILE A 1 84 ? -15.060 3.116 -0.787 1.00 54.41 84 ILE A C 1
ATOM 670 O O . ILE A 1 84 ? -15.871 3.425 0.091 1.00 54.41 84 ILE A O 1
ATOM 674 N N . PRO A 1 85 ? -13.735 3.212 -0.579 1.00 53.34 85 PRO A N 1
ATOM 675 C CA . PRO A 1 85 ? -13.200 3.861 0.606 1.00 53.34 85 PRO A CA 1
ATOM 676 C C . PRO A 1 85 ? -13.590 5.341 0.559 1.00 53.34 85 PRO A C 1
ATOM 678 O O . PRO A 1 85 ? -12.999 6.140 -0.163 1.00 53.34 85 PRO A O 1
ATOM 681 N N . PHE A 1 86 ? -14.628 5.699 1.309 1.00 49.38 86 PHE A N 1
ATOM 682 C CA . PHE A 1 86 ? -15.107 7.067 1.433 1.00 49.38 86 PHE A CA 1
ATOM 683 C C . PHE A 1 86 ? -14.941 7.518 2.878 1.00 49.38 86 PHE A C 1
ATOM 685 O O . PHE A 1 86 ? -15.611 7.028 3.786 1.00 49.38 86 PHE A O 1
ATOM 692 N N . ILE A 1 87 ? -14.018 8.450 3.090 1.00 48.75 87 ILE A N 1
ATOM 693 C CA . ILE A 1 87 ? -13.719 9.005 4.405 1.00 48.75 87 ILE A CA 1
ATOM 694 C C . ILE A 1 87 ? -14.142 10.471 4.375 1.00 48.75 87 ILE A C 1
ATOM 696 O O . ILE A 1 87 ? -13.471 11.314 3.787 1.00 48.75 87 ILE A O 1
ATOM 700 N N . GLN A 1 88 ? -15.288 10.775 4.985 1.00 40.44 88 GLN A N 1
ATOM 701 C CA . GLN A 1 88 ? -15.801 12.138 5.096 1.00 40.44 88 GLN A CA 1
ATOM 702 C C . GLN A 1 88 ? -15.642 12.632 6.532 1.00 40.44 88 GLN A C 1
ATOM 704 O O . GLN A 1 88 ? -16.232 12.074 7.452 1.00 40.44 88 GLN A O 1
ATOM 709 N N . GLY A 1 89 ? -14.868 13.703 6.722 1.00 46.50 89 GLY A N 1
ATOM 710 C CA . GLY A 1 89 ? -14.721 14.360 8.027 1.00 46.50 89 GLY A CA 1
ATOM 711 C C . GLY A 1 89 ? -13.615 13.809 8.933 1.00 46.50 89 GLY A C 1
ATOM 712 O O . GLY A 1 89 ? -13.558 14.201 10.094 1.00 46.50 89 GLY A O 1
ATOM 713 N N . HIS A 1 90 ? -12.723 12.961 8.416 1.00 49.66 90 HIS A N 1
ATOM 714 C CA . HIS A 1 90 ? -11.467 12.602 9.079 1.00 49.66 90 HIS A CA 1
ATOM 715 C C . HIS A 1 90 ? -10.282 13.035 8.213 1.00 49.66 90 HIS A C 1
ATOM 717 O O . HIS A 1 90 ? -10.331 12.902 6.989 1.00 49.66 90 HIS A O 1
ATOM 723 N N . PHE A 1 91 ? -9.225 13.544 8.845 1.00 53.34 91 PHE A N 1
ATOM 724 C CA . PHE A 1 91 ? -7.937 13.723 8.185 1.00 53.34 91 PHE A CA 1
ATOM 725 C C . PHE A 1 91 ? -7.272 12.359 8.114 1.00 53.34 91 PHE A C 1
ATOM 727 O O . PHE A 1 91 ? -7.004 11.729 9.136 1.00 53.34 91 PHE A O 1
ATOM 734 N N . VAL A 1 92 ? -7.084 11.868 6.898 1.00 56.19 92 VAL A N 1
ATOM 735 C CA . VAL A 1 92 ? -6.281 10.678 6.682 1.00 56.19 92 VAL A CA 1
ATOM 736 C C . VAL A 1 92 ? -4.867 11.157 6.433 1.00 56.19 92 VAL A C 1
ATOM 738 O O . VAL A 1 92 ? -4.547 11.603 5.336 1.00 56.19 92 VAL A O 1
ATOM 741 N N . ASP A 1 93 ? -4.037 11.097 7.469 1.00 62.16 93 ASP A N 1
ATOM 742 C CA . ASP A 1 93 ? -2.640 11.526 7.364 1.00 62.16 93 ASP A CA 1
ATOM 743 C C . ASP A 1 93 ? -1.839 10.600 6.439 1.00 62.16 93 ASP A C 1
ATOM 745 O O . ASP A 1 93 ? -0.818 10.997 5.876 1.00 62.16 93 ASP A O 1
ATOM 749 N N . PHE A 1 94 ? -2.297 9.353 6.281 1.00 68.81 94 PHE A N 1
ATOM 750 C CA . PHE A 1 94 ? -1.608 8.337 5.505 1.00 68.81 94 PHE A CA 1
ATOM 751 C C . PHE A 1 94 ? -2.546 7.202 5.061 1.00 68.81 94 PHE A C 1
ATOM 753 O O . PHE A 1 94 ? -3.271 6.632 5.878 1.00 68.81 94 PHE A O 1
ATOM 760 N N . ILE A 1 95 ? -2.491 6.837 3.776 1.00 73.88 95 ILE A N 1
ATOM 761 C CA . ILE A 1 95 ? -3.159 5.653 3.217 1.00 73.88 95 ILE A CA 1
ATOM 762 C C . ILE A 1 95 ? -2.105 4.750 2.586 1.00 73.88 95 ILE A C 1
ATOM 764 O O . ILE A 1 95 ? -1.259 5.213 1.824 1.00 73.88 95 ILE A O 1
ATOM 768 N N . LEU A 1 96 ? -2.190 3.453 2.880 1.00 81.06 96 LEU A N 1
ATOM 769 C CA . LEU A 1 96 ? -1.376 2.418 2.257 1.00 81.06 96 LEU A CA 1
ATOM 770 C C . LEU A 1 96 ? -2.273 1.366 1.625 1.00 81.06 96 LEU A C 1
ATOM 772 O O . LEU A 1 96 ? -3.045 0.702 2.313 1.00 81.06 96 LEU A O 1
ATOM 776 N N . TYR A 1 97 ? -2.103 1.187 0.322 1.00 79.12 97 TYR A N 1
ATOM 777 C CA . TYR A 1 97 ? -2.707 0.099 -0.426 1.00 79.12 97 TYR A CA 1
ATOM 778 C C . TYR A 1 97 ? -1.668 -1.002 -0.628 1.00 79.12 97 TYR A C 1
ATOM 780 O O . TYR A 1 97 ? -0.551 -0.744 -1.077 1.00 79.12 97 TYR A O 1
ATOM 788 N N . LEU A 1 98 ? -2.038 -2.233 -0.285 1.00 77.50 98 LEU A N 1
ATOM 789 C CA . LEU A 1 98 ? -1.238 -3.426 -0.535 1.00 77.50 98 LEU A CA 1
ATOM 790 C C . LEU A 1 98 ? -2.016 -4.328 -1.478 1.00 77.50 98 LEU A C 1
ATOM 792 O O . LEU A 1 98 ? -3.209 -4.549 -1.275 1.00 77.50 98 LEU A O 1
ATOM 796 N N . SER A 1 99 ? -1.340 -4.851 -2.498 1.00 75.25 99 SER A N 1
ATOM 797 C CA . SER A 1 99 ? -1.965 -5.841 -3.364 1.00 75.25 99 SER A CA 1
ATOM 798 C C . SER A 1 99 ? -2.204 -7.155 -2.620 1.00 75.25 99 SER A C 1
ATOM 800 O O . SER A 1 99 ? -1.365 -7.595 -1.831 1.00 75.25 99 SER A O 1
ATOM 802 N N . ALA A 1 100 ? -3.333 -7.797 -2.921 1.00 69.69 100 ALA A N 1
ATOM 803 C CA . ALA A 1 100 ? -3.609 -9.174 -2.527 1.00 69.69 100 ALA A CA 1
ATOM 804 C C . ALA A 1 100 ? -2.828 -10.200 -3.373 1.00 69.69 100 ALA A C 1
ATOM 806 O O . ALA A 1 100 ? -2.674 -11.346 -2.947 1.00 69.69 100 ALA A O 1
ATOM 807 N N . HIS A 1 101 ? -2.323 -9.806 -4.547 1.00 72.00 101 HIS A N 1
ATOM 808 C CA . HIS A 1 101 ? -1.610 -10.685 -5.470 1.00 72.00 101 HIS A CA 1
ATOM 809 C C . HIS A 1 101 ? -0.198 -10.181 -5.771 1.00 72.00 101 HIS A C 1
ATOM 811 O O . HIS A 1 101 ? 0.170 -9.029 -5.548 1.00 72.00 101 HIS A O 1
ATOM 817 N N . LEU A 1 102 ? 0.623 -11.081 -6.308 1.00 76.56 102 LEU A N 1
ATOM 818 C CA . LEU A 1 102 ? 1.910 -10.706 -6.872 1.00 76.56 102 LEU A CA 1
ATOM 819 C C . LEU A 1 102 ? 1.671 -9.940 -8.173 1.00 76.56 102 LEU A C 1
ATOM 821 O O . LEU A 1 102 ? 1.152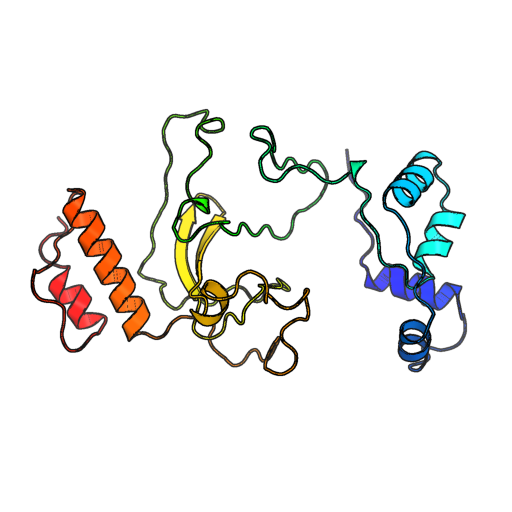 -10.504 -9.134 1.00 76.56 102 LEU A O 1
ATOM 825 N N . GLY A 1 103 ? 2.085 -8.677 -8.218 1.00 76.69 103 GLY A N 1
ATOM 826 C CA . GLY A 1 103 ? 2.003 -7.881 -9.434 1.00 76.69 103 GLY A CA 1
ATOM 827 C C . GLY A 1 103 ? 1.770 -6.400 -9.176 1.00 76.69 103 GLY A C 1
ATOM 828 O O . GLY A 1 103 ? 2.061 -5.875 -8.104 1.00 76.69 103 GLY A O 1
ATOM 829 N N . LEU A 1 104 ? 1.278 -5.735 -10.219 1.00 73.69 104 LEU A N 1
ATOM 830 C CA . LEU A 1 104 ? 0.957 -4.306 -10.253 1.00 73.69 104 LEU A CA 1
ATOM 831 C C . LEU A 1 104 ? -0.564 -4.078 -10.311 1.00 73.69 104 LEU A C 1
ATOM 833 O O . LEU A 1 104 ? -1.026 -3.020 -10.717 1.00 73.69 104 LEU A O 1
ATOM 837 N N . ASP A 1 105 ? -1.353 -5.077 -9.932 1.00 72.81 105 ASP A N 1
ATOM 838 C CA . ASP A 1 105 ? -2.816 -5.034 -9.921 1.00 72.81 105 ASP A CA 1
ATOM 839 C C . ASP A 1 105 ? -3.362 -3.962 -8.968 1.00 72.81 105 ASP A C 1
ATOM 841 O O . ASP A 1 105 ? -4.286 -3.250 -9.344 1.00 72.81 105 ASP A O 1
ATOM 845 N N . ALA A 1 106 ? -2.730 -3.747 -7.807 1.00 73.25 106 ALA A N 1
ATOM 846 C CA . ALA A 1 106 ? -3.103 -2.661 -6.886 1.00 73.25 106 ALA A CA 1
ATOM 847 C C . ALA A 1 106 ? -2.947 -1.248 -7.478 1.00 73.25 106 ALA A C 1
ATOM 849 O O . ALA A 1 106 ? -3.477 -0.283 -6.933 1.00 73.25 106 ALA A O 1
ATOM 850 N N . ILE A 1 107 ? -2.197 -1.114 -8.572 1.00 74.19 107 ILE A N 1
ATOM 851 C CA . ILE A 1 107 ? -1.939 0.162 -9.245 1.00 74.19 107 ILE A CA 1
ATOM 852 C C . ILE A 1 107 ? -3.047 0.481 -10.254 1.00 74.19 107 ILE A C 1
ATOM 854 O O . ILE A 1 107 ? -3.300 1.650 -10.566 1.00 74.19 107 ILE A O 1
ATOM 858 N N . LEU A 1 108 ? -3.708 -0.557 -10.770 1.00 74.44 108 LEU A N 1
ATOM 859 C CA . LEU A 1 108 ? -4.743 -0.412 -11.776 1.00 74.44 108 LEU A CA 1
ATOM 860 C C . LEU A 1 108 ? -6.027 0.104 -11.113 1.00 74.44 108 LEU A C 1
ATOM 862 O O . LEU A 1 108 ? -6.491 -0.468 -10.126 1.00 74.44 108 LEU A O 1
ATOM 866 N N . PRO A 1 109 ? -6.625 1.189 -11.630 1.00 67.31 109 PRO A N 1
ATOM 867 C CA . PRO A 1 109 ? -7.904 1.651 -11.123 1.00 67.31 109 PRO A CA 1
ATOM 868 C C . PRO A 1 109 ? -8.966 0.587 -11.406 1.00 67.31 109 PRO A C 1
ATOM 870 O O . PRO A 1 109 ? -8.962 -0.043 -12.466 1.00 67.31 109 PRO A O 1
ATOM 873 N N . SER A 1 110 ? -9.913 0.420 -10.482 1.00 65.88 110 SER A N 1
ATOM 874 C CA . SER A 1 110 ? -11.114 -0.357 -10.781 1.00 65.88 110 SER A CA 1
ATOM 875 C C . SER A 1 110 ? -11.807 0.257 -11.999 1.00 65.88 110 SER A C 1
ATOM 877 O O . SER A 1 110 ? -12.061 1.464 -12.033 1.00 65.88 110 SER A O 1
ATOM 879 N N . LEU A 1 111 ? -12.118 -0.576 -12.998 1.00 62.38 111 LEU A N 1
ATOM 880 C CA . LEU A 1 111 ? -12.778 -0.161 -14.243 1.00 62.38 111 LEU A CA 1
ATOM 881 C C . LEU A 1 111 ? -14.117 0.552 -13.988 1.00 62.38 111 LEU A C 1
ATOM 883 O O . LEU A 1 111 ? -14.562 1.329 -14.826 1.00 62.38 111 LEU A O 1
ATOM 887 N N . LEU A 1 112 ? -14.729 0.318 -12.823 1.00 58.72 112 LEU A N 1
ATOM 888 C CA . LEU A 1 112 ? -15.983 0.933 -12.388 1.00 58.72 112 LEU A CA 1
ATOM 889 C C . LEU A 1 112 ? -15.829 2.387 -11.905 1.00 58.72 112 LEU A C 1
ATOM 891 O O . LEU A 1 112 ? -16.826 3.092 -11.810 1.00 58.72 112 LEU A O 1
ATOM 895 N N . VAL A 1 113 ? -14.607 2.834 -11.587 1.00 56.50 113 VAL A N 1
ATOM 896 C CA . VAL A 1 113 ? -14.321 4.154 -10.979 1.00 56.50 113 VAL A CA 1
ATOM 897 C C . VAL A 1 113 ? -13.698 5.135 -11.986 1.00 56.50 113 VAL A C 1
ATOM 899 O O . VAL A 1 113 ? -13.592 6.332 -11.725 1.00 56.50 113 VAL A O 1
ATOM 902 N N . CYS A 1 114 ? -13.288 4.662 -13.166 1.00 55.19 114 CYS A N 1
ATOM 903 C CA . CYS A 1 114 ? -12.746 5.515 -14.223 1.00 55.19 114 CYS A CA 1
ATOM 904 C C . CYS A 1 114 ? -13.863 6.264 -14.973 1.00 55.19 114 CYS A C 1
ATOM 906 O O . CYS A 1 114 ? -14.173 5.944 -16.118 1.00 55.19 114 CYS A O 1
ATOM 908 N N . ASP A 1 115 ? -14.403 7.319 -14.355 1.00 53.38 115 ASP A N 1
ATOM 909 C CA . ASP A 1 115 ? -15.340 8.274 -14.985 1.00 53.38 115 ASP A CA 1
ATOM 910 C C . ASP A 1 115 ? -14.716 9.074 -16.152 1.00 53.38 115 ASP A C 1
ATOM 912 O O . ASP A 1 115 ? -15.400 9.786 -16.886 1.00 53.38 115 ASP A O 1
ATOM 916 N N . GLY A 1 116 ? -13.408 8.932 -16.375 1.00 55.25 116 GLY A N 1
ATOM 917 C CA . GLY A 1 116 ? -12.719 9.331 -17.595 1.00 55.25 116 GLY A CA 1
ATOM 918 C C . GLY A 1 116 ? -11.853 8.171 -18.066 1.00 55.25 116 GLY A C 1
ATOM 919 O O . GLY A 1 116 ? -11.034 7.668 -17.301 1.00 55.25 116 GLY A O 1
ATOM 920 N N . HIS A 1 117 ? -12.019 7.743 -19.318 1.00 59.25 117 HIS A N 1
ATOM 921 C CA . HIS A 1 117 ? -11.333 6.603 -19.952 1.00 59.25 117 HIS A CA 1
ATOM 922 C C . HIS A 1 117 ? -9.796 6.732 -20.068 1.00 59.25 117 HIS A C 1
ATOM 924 O O . HIS A 1 117 ? -9.167 6.044 -20.868 1.00 59.25 117 HIS A O 1
ATOM 930 N N . THR A 1 118 ? -9.178 7.632 -19.307 1.00 65.06 118 THR A N 1
ATOM 931 C CA . THR A 1 118 ? -7.753 7.939 -19.333 1.00 65.06 118 THR A CA 1
ATOM 932 C C . THR A 1 118 ? -7.185 7.813 -17.929 1.00 65.06 118 THR A C 1
ATOM 934 O O . THR A 1 118 ? -7.532 8.576 -17.027 1.00 65.06 118 THR A O 1
ATOM 937 N N . TRP A 1 119 ? -6.288 6.850 -17.758 1.00 73.00 119 TRP A N 1
ATOM 938 C CA . TRP A 1 119 ? -5.501 6.671 -16.548 1.00 73.00 119 TRP A CA 1
ATOM 939 C C . TRP A 1 119 ? -4.032 6.953 -16.859 1.00 73.00 119 TRP A C 1
ATOM 941 O O . TRP A 1 119 ? -3.517 6.526 -17.892 1.00 73.00 119 TRP A O 1
ATOM 951 N N . HIS A 1 120 ? -3.372 7.681 -15.961 1.00 76.25 120 HIS A N 1
ATOM 952 C CA . HIS A 1 120 ? -1.975 8.069 -16.105 1.00 76.25 120 HIS A CA 1
ATOM 953 C C . HIS A 1 120 ? -1.178 7.622 -14.882 1.00 76.25 120 HIS A C 1
ATOM 955 O O . HIS A 1 120 ? -1.568 7.885 -13.743 1.00 76.25 120 HIS A O 1
ATOM 961 N N . LEU A 1 121 ? -0.037 6.994 -15.144 1.00 81.50 121 LEU A N 1
ATOM 962 C CA . LEU A 1 121 ? 0.976 6.632 -14.165 1.00 81.50 121 LEU A CA 1
ATOM 963 C C . LEU A 1 121 ? 2.317 7.164 -14.653 1.00 81.50 121 LEU A C 1
ATOM 965 O O . LEU A 1 121 ? 2.694 6.923 -15.800 1.00 81.50 121 LEU A O 1
ATOM 969 N N . THR A 1 122 ? 3.044 7.846 -13.775 1.00 84.94 122 THR A N 1
ATOM 970 C CA . THR A 1 122 ? 4.395 8.317 -14.072 1.00 84.94 122 THR A CA 1
ATOM 971 C C . THR A 1 122 ? 5.390 7.399 -13.388 1.00 84.94 122 THR A C 1
ATOM 973 O O . THR A 1 122 ? 5.460 7.377 -12.160 1.00 84.94 122 THR A O 1
ATOM 976 N N . LEU A 1 123 ? 6.167 6.656 -14.177 1.00 85.50 123 LEU A N 1
ATOM 977 C CA . LEU A 1 123 ? 7.288 5.865 -13.677 1.00 85.50 123 LEU A CA 1
ATOM 978 C C . LEU A 1 123 ? 8.553 6.732 -13.619 1.00 85.50 123 LEU A C 1
ATOM 980 O O . LEU A 1 123 ? 8.919 7.371 -14.603 1.00 85.50 123 LEU A O 1
ATOM 984 N N . THR A 1 124 ? 9.231 6.745 -12.472 1.00 86.19 124 THR A N 1
ATOM 985 C CA . THR A 1 124 ? 10.390 7.606 -12.203 1.00 86.19 124 THR A CA 1
ATOM 986 C C . THR A 1 124 ? 11.586 6.771 -11.760 1.00 86.19 124 THR A C 1
ATOM 988 O O . THR A 1 124 ? 11.822 6.563 -10.570 1.00 86.19 124 THR A O 1
ATOM 991 N N . PHE A 1 125 ? 12.401 6.350 -12.728 1.00 82.75 125 PHE A N 1
ATOM 992 C CA . PHE A 1 125 ? 13.612 5.556 -12.485 1.00 82.75 125 PHE A CA 1
ATOM 993 C C . PHE A 1 125 ? 14.857 6.389 -12.142 1.00 82.75 125 PHE A C 1
ATOM 995 O O . PHE A 1 125 ? 15.933 5.838 -11.940 1.00 82.75 125 PHE A O 1
ATOM 1002 N N . SER A 1 126 ? 14.747 7.715 -12.038 1.00 81.56 126 SER A N 1
ATOM 1003 C CA . SER A 1 126 ? 15.839 8.562 -11.533 1.00 81.56 126 SER A CA 1
ATOM 1004 C C . SER A 1 126 ? 15.993 8.486 -10.008 1.00 81.56 126 SER A C 1
ATOM 1006 O O . SER A 1 126 ? 17.056 8.801 -9.481 1.00 81.56 126 SER A O 1
ATOM 1008 N N . ASN A 1 127 ? 14.957 8.018 -9.301 1.00 86.12 127 ASN A N 1
ATOM 1009 C CA . ASN A 1 127 ? 14.877 8.003 -7.838 1.00 86.12 127 ASN A CA 1
ATOM 1010 C C . ASN A 1 127 ? 14.776 6.576 -7.259 1.00 86.12 127 ASN A C 1
ATOM 1012 O O . ASN A 1 127 ? 14.069 6.350 -6.280 1.00 86.12 127 ASN A O 1
ATOM 1016 N N . LEU A 1 128 ? 15.499 5.608 -7.835 1.00 84.19 128 LEU A N 1
ATOM 1017 C CA . LEU A 1 128 ? 15.443 4.184 -7.438 1.00 84.19 128 LEU A CA 1
ATOM 1018 C C . LEU A 1 128 ? 15.808 3.946 -5.968 1.00 84.19 128 LEU A C 1
ATOM 1020 O O . LEU A 1 128 ? 15.310 3.016 -5.341 1.00 84.19 128 LEU A O 1
ATOM 1024 N N . PHE A 1 129 ? 16.674 4.796 -5.415 1.00 87.31 129 PHE A N 1
ATOM 1025 C CA . PHE A 1 129 ? 17.177 4.675 -4.046 1.00 87.31 129 PHE A CA 1
ATOM 1026 C C . PHE A 1 129 ? 16.421 5.547 -3.041 1.00 87.31 129 PHE A C 1
ATOM 1028 O O . PHE A 1 129 ? 16.894 5.754 -1.917 1.00 87.31 129 PHE A O 1
ATOM 1035 N N . LYS A 1 130 ? 15.253 6.075 -3.437 1.00 89.38 130 LYS A N 1
ATOM 1036 C CA . LYS A 1 130 ? 14.363 6.788 -2.524 1.00 89.38 130 LYS A CA 1
ATOM 1037 C C . LYS A 1 130 ? 14.017 5.864 -1.357 1.00 89.38 130 LYS A C 1
ATOM 1039 O O . LYS A 1 130 ? 13.681 4.698 -1.546 1.00 89.38 130 LYS A O 1
ATOM 1044 N N . GLN A 1 131 ? 14.130 6.392 -0.145 1.00 88.69 131 GLN A N 1
ATOM 1045 C CA . GLN A 1 131 ? 13.825 5.643 1.068 1.00 88.69 131 GLN A CA 1
ATOM 1046 C C . GLN A 1 131 ? 12.319 5.595 1.288 1.00 88.69 131 GLN A C 1
ATOM 1048 O O . GLN A 1 131 ? 11.648 6.618 1.132 1.00 88.69 131 GLN A O 1
ATOM 1053 N N . TRP A 1 132 ? 11.809 4.421 1.667 1.00 85.50 132 TRP A N 1
ATOM 1054 C CA . TRP A 1 132 ? 10.435 4.275 2.126 1.00 85.50 132 TRP A CA 1
ATOM 1055 C C . TRP A 1 132 ? 10.198 5.271 3.264 1.00 85.50 132 TRP A C 1
ATOM 1057 O O . TRP A 1 132 ? 11.027 5.342 4.182 1.00 85.50 132 TRP A O 1
ATOM 1067 N N . PRO A 1 133 ? 9.119 6.069 3.205 1.00 79.06 133 PRO A N 1
ATOM 1068 C CA . PRO A 1 133 ? 8.854 7.061 4.229 1.00 79.06 133 PRO A CA 1
ATOM 1069 C C . PRO A 1 133 ? 8.776 6.365 5.588 1.00 79.06 133 PRO A C 1
ATOM 1071 O O . PRO A 1 133 ? 8.072 5.367 5.741 1.00 79.06 133 PRO A O 1
ATOM 1074 N N . ASN A 1 134 ? 9.513 6.888 6.572 1.00 64.31 134 ASN A N 1
ATOM 1075 C CA . ASN A 1 134 ? 9.527 6.392 7.949 1.00 64.31 134 ASN A CA 1
ATOM 1076 C C . ASN A 1 134 ? 8.206 6.741 8.652 1.00 64.31 134 ASN A C 1
ATOM 1078 O O . ASN A 1 134 ? 8.144 7.568 9.558 1.00 64.31 134 ASN A O 1
ATOM 1082 N N . THR A 1 135 ? 7.129 6.167 8.141 1.00 60.09 135 THR A N 1
ATOM 1083 C CA . THR A 1 135 ? 5.790 6.225 8.700 1.00 60.09 135 THR A CA 1
ATOM 1084 C C . THR A 1 135 ? 5.668 5.069 9.688 1.00 60.09 135 THR A C 1
ATOM 1086 O O . THR A 1 135 ? 6.288 4.021 9.499 1.00 60.09 135 THR A O 1
ATOM 1089 N N . ASN A 1 136 ? 4.879 5.234 10.755 1.00 61.84 136 ASN A N 1
ATOM 1090 C CA . ASN A 1 136 ? 4.573 4.183 11.743 1.00 61.84 136 ASN A CA 1
ATOM 1091 C C . ASN A 1 136 ? 3.731 3.033 11.138 1.00 61.84 136 ASN A C 1
ATOM 1093 O O . ASN A 1 136 ? 2.868 2.449 11.789 1.00 61.84 136 ASN A O 1
ATOM 1097 N N . THR A 1 137 ? 3.942 2.724 9.863 1.00 65.56 137 THR A N 1
ATOM 1098 C CA . THR A 1 137 ? 3.274 1.676 9.115 1.00 65.56 137 THR A CA 1
ATOM 1099 C C . THR A 1 137 ? 3.871 0.335 9.467 1.00 65.56 137 THR A C 1
ATOM 1101 O O . THR A 1 137 ? 5.060 0.092 9.250 1.00 65.56 137 THR A O 1
ATOM 1104 N N . SER A 1 138 ? 3.027 -0.560 9.965 1.00 66.62 138 SER A N 1
ATOM 1105 C CA . SER A 1 138 ? 3.393 -1.955 10.144 1.00 66.62 138 SER A CA 1
ATOM 1106 C C . SER A 1 138 ? 3.161 -2.694 8.829 1.00 66.62 138 SER A C 1
ATOM 1108 O O . SER A 1 138 ? 2.029 -3.000 8.464 1.00 66.62 138 SER A O 1
ATOM 1110 N N . LEU A 1 139 ? 4.242 -2.937 8.086 1.00 73.94 139 LEU A N 1
ATOM 1111 C CA . LEU A 1 139 ? 4.240 -3.932 7.017 1.00 73.94 139 LEU A CA 1
ATOM 1112 C C . LEU A 1 139 ? 4.483 -5.317 7.636 1.00 73.94 139 LEU A C 1
ATOM 1114 O O . LEU A 1 139 ? 5.254 -5.425 8.592 1.00 73.94 139 LEU A O 1
ATOM 1118 N N . PRO A 1 140 ? 3.895 -6.395 7.087 1.00 67.56 140 PRO A N 1
ATOM 1119 C CA . PRO A 1 140 ? 4.057 -7.746 7.634 1.00 67.56 140 PRO A CA 1
ATOM 1120 C C . PRO A 1 140 ? 5.469 -8.327 7.416 1.00 67.56 140 PRO A C 1
ATOM 1122 O O . PRO A 1 140 ? 5.743 -9.472 7.769 1.00 67.56 140 PRO A O 1
ATOM 1125 N N . PHE A 1 141 ? 6.383 -7.557 6.818 1.00 72.81 141 PHE A N 1
ATOM 1126 C CA . PHE A 1 141 ? 7.770 -7.922 6.559 1.00 72.81 141 PHE A CA 1
ATOM 1127 C C . PHE A 1 141 ? 8.693 -6.716 6.798 1.00 72.81 141 PHE A C 1
ATOM 1129 O O . PHE A 1 141 ? 8.285 -5.562 6.696 1.00 72.81 141 PHE A O 1
ATOM 1136 N N . SER A 1 142 ? 9.973 -6.985 7.074 1.00 76.81 142 SER A N 1
ATOM 1137 C CA . SER A 1 142 ? 11.000 -5.935 7.150 1.00 76.81 142 SER A CA 1
ATOM 1138 C C . SER A 1 142 ? 11.204 -5.273 5.786 1.00 76.81 142 SER A C 1
ATOM 1140 O O . SER A 1 142 ? 11.436 -5.977 4.803 1.00 76.81 142 SER A O 1
ATOM 1142 N N . THR A 1 143 ? 11.172 -3.939 5.743 1.00 80.38 143 THR A N 1
ATOM 1143 C CA . THR A 1 143 ? 11.386 -3.110 4.541 1.00 80.38 143 THR A CA 1
ATOM 1144 C C . THR A 1 143 ? 12.856 -2.902 4.181 1.00 80.38 143 THR A C 1
ATOM 1146 O O . THR A 1 143 ? 13.160 -2.414 3.094 1.00 80.38 143 THR A O 1
ATOM 1149 N N . THR A 1 144 ? 13.788 -3.255 5.066 1.00 82.88 144 THR A N 1
ATOM 1150 C CA . THR A 1 144 ? 15.223 -3.028 4.866 1.00 82.88 144 THR A CA 1
ATOM 1151 C C . THR A 1 144 ? 15.725 -3.735 3.606 1.00 82.88 144 THR A C 1
ATOM 1153 O O . THR A 1 144 ? 15.589 -4.952 3.474 1.00 82.88 144 THR A O 1
ATOM 1156 N N . GLY A 1 145 ? 16.321 -2.973 2.685 1.00 82.88 145 GLY A N 1
ATOM 1157 C CA . GLY A 1 145 ? 16.883 -3.492 1.438 1.00 82.88 145 GLY A CA 1
ATOM 1158 C C . GLY A 1 145 ? 15.867 -4.120 0.481 1.00 82.88 145 GLY A C 1
ATOM 1159 O O . GLY A 1 145 ? 16.250 -4.995 -0.298 1.00 82.88 145 GLY A O 1
ATOM 1160 N N . ARG A 1 146 ? 14.579 -3.774 0.586 1.00 86.31 146 ARG A N 1
ATOM 1161 C CA . ARG A 1 146 ? 13.473 -4.498 -0.073 1.00 86.31 146 ARG A CA 1
ATOM 1162 C C . ARG A 1 146 ? 12.443 -3.601 -0.744 1.00 86.31 146 ARG A C 1
ATOM 1164 O O . ARG A 1 146 ? 11.499 -4.125 -1.326 1.00 86.31 146 ARG A O 1
ATOM 1171 N N . MET A 1 147 ? 12.616 -2.287 -0.683 1.00 89.19 147 MET A N 1
ATOM 1172 C CA . MET A 1 147 ? 11.690 -1.330 -1.278 1.00 89.19 147 MET A CA 1
ATOM 1173 C C . MET A 1 147 ? 12.314 -0.711 -2.527 1.00 89.19 147 MET A C 1
ATOM 1175 O O . MET A 1 147 ? 13.494 -0.354 -2.530 1.00 89.19 147 MET A O 1
ATOM 1179 N N . LEU A 1 148 ? 11.518 -0.569 -3.581 1.00 91.00 148 LEU A N 1
ATOM 1180 C CA . LEU A 1 148 ? 11.881 0.166 -4.787 1.00 91.00 148 LEU A CA 1
ATOM 1181 C C . LEU A 1 148 ? 10.803 1.205 -5.080 1.00 91.00 148 LEU A C 1
ATOM 1183 O O . LEU A 1 148 ? 9.636 0.853 -5.234 1.00 91.00 148 LEU A O 1
ATOM 1187 N N . TYR A 1 149 ? 11.185 2.473 -5.187 1.00 91.81 149 TYR A N 1
ATOM 1188 C CA . TYR A 1 149 ? 10.271 3.511 -5.653 1.00 91.81 149 TYR A CA 1
ATOM 1189 C C . TYR A 1 149 ? 10.079 3.388 -7.166 1.00 91.81 149 TYR A C 1
ATOM 1191 O O . TYR A 1 149 ? 11.056 3.386 -7.917 1.00 91.81 149 TYR A O 1
ATOM 1199 N N . LEU A 1 150 ? 8.826 3.279 -7.604 1.00 89.19 150 LEU A N 1
ATOM 1200 C CA . LEU A 1 150 ? 8.481 3.171 -9.021 1.00 89.19 150 LEU A CA 1
ATOM 1201 C C . LEU A 1 150 ? 8.063 4.505 -9.617 1.00 89.19 150 LEU A C 1
ATOM 1203 O O . LEU A 1 150 ? 8.289 4.719 -10.802 1.00 89.19 150 LEU A O 1
ATOM 1207 N N . GLY A 1 151 ? 7.455 5.393 -8.830 1.00 89.44 151 GLY A N 1
ATOM 1208 C CA . GLY A 1 151 ? 6.914 6.641 -9.349 1.00 89.44 151 GLY A CA 1
ATOM 1209 C C . GLY A 1 151 ? 5.694 7.127 -8.583 1.00 89.44 151 GLY A C 1
ATOM 1210 O O . GLY A 1 151 ? 5.521 6.809 -7.407 1.00 89.44 151 GLY A O 1
ATOM 1211 N N . SER A 1 152 ? 4.859 7.915 -9.251 1.00 86.00 152 SER A N 1
ATOM 1212 C CA . SER A 1 152 ? 3.674 8.509 -8.639 1.00 86.00 152 SER A CA 1
ATOM 1213 C C . SER A 1 152 ? 2.463 8.520 -9.570 1.00 86.00 152 SER A C 1
ATOM 1215 O O . SER A 1 152 ? 2.578 8.538 -10.801 1.00 86.00 152 SER A O 1
ATOM 1217 N N . ARG A 1 153 ? 1.280 8.536 -8.958 1.00 81.75 153 ARG A N 1
ATOM 1218 C CA . ARG A 1 153 ? -0.010 8.771 -9.606 1.00 81.75 153 ARG A CA 1
ATOM 1219 C C . ARG A 1 153 ? -0.708 9.885 -8.840 1.00 81.75 153 ARG A C 1
ATOM 1221 O O . ARG A 1 153 ? -1.078 9.696 -7.691 1.00 81.75 153 ARG A O 1
ATOM 1228 N N . ALA A 1 154 ? -0.915 11.038 -9.473 1.00 78.94 154 ALA A N 1
ATOM 1229 C CA . ALA A 1 154 ? -1.436 12.229 -8.797 1.00 78.94 154 ALA A CA 1
ATOM 1230 C C . ALA A 1 154 ? -0.641 12.549 -7.510 1.00 78.94 154 ALA A C 1
ATOM 1232 O O . ALA A 1 154 ? 0.490 13.018 -7.604 1.00 78.94 154 ALA A O 1
ATOM 1233 N N . GLN A 1 155 ? -1.215 12.287 -6.333 1.00 78.25 155 GLN A N 1
ATOM 1234 C CA . GLN A 1 155 ? -0.584 12.489 -5.021 1.00 78.25 155 GLN A CA 1
ATOM 1235 C C . GLN A 1 155 ? -0.148 11.175 -4.346 1.00 78.25 155 GLN A C 1
ATOM 1237 O O . GLN A 1 155 ? 0.388 11.199 -3.243 1.00 78.25 155 GLN A O 1
ATOM 1242 N N . GLU A 1 156 ? -0.361 10.034 -5.000 1.00 82.62 156 GLU A N 1
ATOM 1243 C CA . GLU A 1 156 ? -0.026 8.704 -4.498 1.00 82.62 156 GLU A CA 1
ATOM 1244 C C . GLU A 1 156 ? 1.382 8.308 -4.946 1.00 82.62 156 GLU A C 1
ATOM 1246 O O . GLU A 1 156 ? 1.753 8.467 -6.113 1.00 82.62 156 GLU A O 1
ATOM 1251 N N . GLU A 1 157 ? 2.169 7.761 -4.023 1.00 88.69 157 GLU A N 1
ATOM 1252 C CA . GLU A 1 157 ? 3.479 7.196 -4.327 1.00 88.69 157 GLU A CA 1
ATOM 1253 C C . GLU A 1 157 ? 3.380 5.692 -4.555 1.00 88.69 157 GLU A C 1
ATOM 1255 O O . GLU A 1 157 ? 2.729 4.977 -3.794 1.00 88.69 157 GLU A O 1
ATOM 1260 N N . LEU A 1 158 ? 4.082 5.201 -5.573 1.00 88.94 158 LEU A N 1
ATOM 1261 C CA . LEU A 1 158 ? 4.090 3.792 -5.927 1.00 88.94 158 LEU A CA 1
ATOM 1262 C C . LEU A 1 158 ? 5.423 3.152 -5.588 1.00 88.94 158 LEU A C 1
ATOM 1264 O O . LEU A 1 158 ? 6.498 3.644 -5.946 1.00 88.94 158 LEU A O 1
ATOM 1268 N N . TRP A 1 159 ? 5.321 2.008 -4.927 1.00 89.94 159 TRP A N 1
ATOM 1269 C CA . TRP A 1 159 ? 6.450 1.275 -4.394 1.00 89.94 159 TRP A CA 1
ATOM 1270 C C . TRP A 1 159 ? 6.306 -0.211 -4.697 1.00 89.94 159 TRP A C 1
ATOM 1272 O O . TRP A 1 159 ? 5.232 -0.787 -4.541 1.00 89.94 159 TRP A O 1
ATOM 1282 N N . LEU A 1 160 ? 7.408 -0.832 -5.104 1.00 89.62 160 LEU A N 1
ATOM 1283 C CA . LEU A 1 160 ? 7.523 -2.272 -5.288 1.00 89.62 160 LEU A CA 1
ATOM 1284 C C . LEU A 1 160 ? 8.225 -2.860 -4.063 1.00 89.62 160 LEU A C 1
ATOM 1286 O O . LEU A 1 160 ? 9.341 -2.460 -3.724 1.00 89.62 160 LEU A O 1
ATOM 1290 N N . ALA A 1 161 ? 7.559 -3.801 -3.397 1.00 87.62 161 ALA A N 1
ATOM 1291 C CA . ALA A 1 161 ? 8.091 -4.495 -2.236 1.00 87.62 161 ALA A CA 1
ATOM 1292 C C . ALA A 1 161 ? 8.573 -5.905 -2.598 1.00 87.62 161 ALA A C 1
ATOM 1294 O O . ALA A 1 161 ? 7.826 -6.715 -3.146 1.00 87.62 161 ALA A O 1
ATOM 1295 N N . PHE A 1 162 ? 9.813 -6.217 -2.230 1.00 84.12 162 PHE A N 1
ATOM 1296 C CA . PHE A 1 162 ? 10.425 -7.528 -2.425 1.00 84.12 162 PHE A CA 1
ATOM 1297 C C . PHE A 1 162 ? 10.324 -8.351 -1.146 1.00 84.12 162 PHE A C 1
ATOM 1299 O O . PHE A 1 162 ? 11.113 -8.205 -0.208 1.00 84.12 162 PHE A O 1
ATOM 1306 N N . VAL A 1 163 ? 9.336 -9.237 -1.119 1.00 77.50 163 VAL A N 1
ATOM 1307 C CA . VAL A 1 163 ? 9.047 -10.095 0.029 1.00 77.50 163 VAL A CA 1
ATOM 1308 C C . VAL A 1 163 ? 9.866 -11.395 -0.069 1.00 77.50 163 VAL A C 1
ATOM 1310 O O . VAL A 1 163 ? 9.988 -11.958 -1.156 1.00 77.50 163 VAL A O 1
ATOM 1313 N N . PRO A 1 164 ? 10.453 -11.903 1.033 1.00 72.12 164 PRO A N 1
ATOM 1314 C CA . PRO A 1 164 ? 11.120 -13.203 1.048 1.00 72.12 164 PRO A CA 1
ATOM 1315 C C . PRO A 1 164 ? 10.239 -14.347 0.535 1.00 72.12 164 PRO A C 1
ATOM 1317 O O . PRO A 1 164 ? 9.103 -14.502 0.976 1.00 72.12 164 PRO A O 1
ATOM 1320 N N . ASN A 1 165 ? 10.808 -15.221 -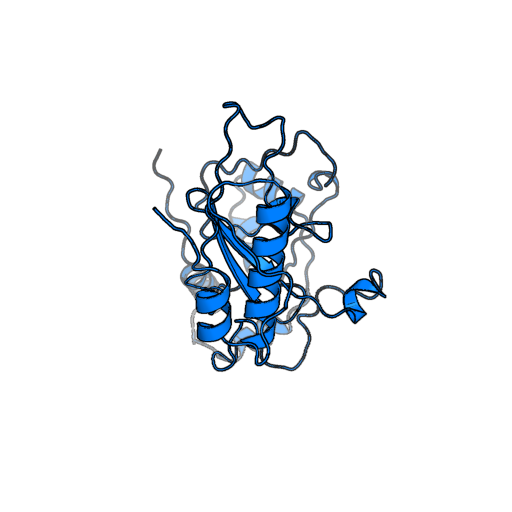0.302 1.00 70.19 165 ASN A N 1
ATOM 1321 C CA . ASN A 1 165 ? 10.111 -16.391 -0.856 1.00 70.19 165 ASN A CA 1
ATOM 1322 C C . ASN A 1 165 ? 9.529 -17.323 0.217 1.00 70.19 165 ASN A C 1
ATOM 1324 O O . ASN A 1 165 ? 8.538 -18.001 -0.030 1.00 70.19 165 ASN A O 1
ATOM 1328 N N . THR A 1 166 ? 10.118 -17.345 1.413 1.00 68.19 166 THR A N 1
ATOM 1329 C CA . THR A 1 166 ? 9.619 -18.136 2.545 1.00 68.19 166 THR A CA 1
ATOM 1330 C C . THR A 1 166 ? 8.200 -17.738 2.951 1.00 68.19 166 THR A C 1
ATOM 1332 O O . THR A 1 166 ? 7.418 -18.605 3.325 1.00 68.19 166 THR A O 1
ATOM 1335 N N . LEU A 1 167 ? 7.839 -16.456 2.814 1.00 65.12 167 LEU A N 1
ATOM 1336 C CA . LEU A 1 167 ? 6.485 -15.966 3.088 1.00 65.12 167 LEU A CA 1
ATOM 1337 C C . LEU A 1 167 ? 5.490 -16.368 1.990 1.00 65.12 167 LEU A C 1
ATOM 1339 O O . LEU A 1 167 ? 4.313 -16.556 2.272 1.00 65.12 167 LEU A O 1
ATOM 1343 N N . LEU A 1 168 ? 5.963 -16.566 0.756 1.00 65.44 168 LEU A N 1
ATOM 1344 C CA . LEU A 1 168 ? 5.137 -17.035 -0.363 1.00 65.44 168 LEU A CA 1
ATOM 1345 C C . LEU A 1 168 ? 4.862 -18.546 -0.291 1.00 65.44 168 LEU A C 1
ATOM 1347 O O . LEU A 1 168 ? 3.845 -19.019 -0.786 1.00 65.44 168 LEU A O 1
ATOM 1351 N N . GLN A 1 169 ? 5.769 -19.309 0.324 1.00 66.69 169 GLN A N 1
ATOM 1352 C CA . GLN A 1 169 ? 5.684 -20.771 0.422 1.00 66.69 169 GLN A CA 1
ATOM 1353 C C . GLN A 1 169 ? 4.829 -21.260 1.600 1.00 66.69 169 GLN A C 1
ATOM 1355 O O . GLN A 1 169 ? 4.394 -22.411 1.596 1.00 66.69 169 GLN A O 1
ATOM 1360 N N . GLN A 1 170 ? 4.587 -20.416 2.607 1.00 61.47 170 GLN A N 1
ATOM 1361 C CA . GLN A 1 170 ? 3.807 -20.767 3.798 1.00 61.47 170 GLN A CA 1
ATOM 1362 C C . GLN A 1 170 ? 2.771 -19.679 4.136 1.00 61.47 170 GLN A C 1
ATOM 1364 O O . GLN A 1 170 ? 2.867 -19.043 5.185 1.00 61.47 170 GLN A O 1
ATOM 1369 N N . PRO A 1 171 ? 1.748 -19.472 3.285 1.00 54.72 171 PRO A N 1
ATOM 1370 C CA . PRO A 1 171 ? 0.754 -18.412 3.481 1.00 54.72 171 PRO A CA 1
ATOM 1371 C C . PRO A 1 171 ? -0.021 -18.542 4.805 1.00 54.72 171 PRO A C 1
ATOM 1373 O O . PRO A 1 171 ? -0.405 -17.540 5.393 1.00 54.72 171 PRO A O 1
ATOM 1376 N N . ASN A 1 172 ? -0.183 -19.763 5.327 1.00 49.38 172 ASN A N 1
ATOM 1377 C CA . ASN A 1 172 ? -0.873 -20.026 6.599 1.00 49.38 172 ASN A CA 1
ATOM 1378 C C . ASN A 1 172 ? 0.044 -19.944 7.833 1.00 49.38 172 ASN A C 1
ATOM 1380 O O . ASN A 1 172 ? -0.437 -20.087 8.953 1.00 49.38 172 ASN A O 1
ATOM 1384 N N . ALA A 1 173 ? 1.354 -19.770 7.637 1.00 48.12 173 ALA A N 1
ATOM 1385 C CA . ALA A 1 173 ? 2.330 -19.586 8.711 1.00 48.12 173 ALA A CA 1
ATOM 1386 C C . ALA A 1 173 ? 2.786 -18.126 8.819 1.00 48.12 173 ALA A C 1
ATOM 1388 O O . ALA A 1 173 ? 3.814 -17.854 9.438 1.00 48.12 173 ALA A O 1
ATOM 1389 N N . LEU A 1 174 ? 2.044 -17.192 8.206 1.00 49.78 174 LEU A N 1
ATOM 1390 C CA . LEU A 1 174 ? 2.180 -15.776 8.514 1.00 49.78 174 LEU A CA 1
ATOM 1391 C C . LEU A 1 174 ? 1.944 -15.640 10.023 1.00 49.78 174 LEU A C 1
ATOM 1393 O O . LEU A 1 174 ? 0.843 -15.954 10.478 1.00 49.78 174 LEU A O 1
ATOM 1397 N N . PRO A 1 175 ? 2.971 -15.279 10.813 1.00 42.84 175 PRO A N 1
ATOM 1398 C CA . PRO A 1 175 ? 2.802 -15.181 12.248 1.00 42.84 175 PRO A CA 1
ATOM 1399 C C . PRO A 1 175 ? 1.675 -14.188 12.517 1.00 42.84 175 PRO A C 1
ATOM 1401 O O . PRO A 1 175 ? 1.708 -13.080 11.981 1.00 42.84 175 PRO A O 1
ATOM 1404 N N . ASP A 1 176 ? 0.686 -14.605 13.315 1.00 41.47 176 ASP A N 1
ATOM 1405 C CA . ASP A 1 176 ? -0.341 -13.739 13.898 1.00 41.47 176 ASP A CA 1
ATOM 1406 C C . ASP A 1 176 ? 0.346 -12.464 14.358 1.00 41.47 176 ASP A C 1
ATOM 1408 O O . ASP A 1 176 ? 1.091 -12.547 15.333 1.00 41.47 176 ASP A O 1
ATOM 1412 N N . MET A 1 177 ? 0.167 -11.373 13.595 1.00 42.53 177 MET A N 1
ATOM 1413 C CA . MET A 1 177 ? 0.583 -9.977 13.816 1.00 42.53 177 MET A CA 1
ATOM 1414 C C . MET A 1 177 ? 1.544 -9.760 14.993 1.00 42.53 177 MET A C 1
ATOM 1416 O O . MET A 1 177 ? 1.327 -8.924 15.868 1.00 42.53 177 MET A O 1
ATOM 1420 N N . THR A 1 178 ? 2.625 -10.523 15.032 1.00 36.81 178 THR A N 1
ATOM 1421 C CA . THR A 1 178 ? 3.686 -10.372 16.001 1.00 36.81 178 THR A CA 1
ATOM 1422 C C . THR A 1 178 ? 4.680 -9.598 15.176 1.00 36.81 178 THR A C 1
ATOM 1424 O O . THR A 1 178 ? 5.282 -10.194 14.279 1.00 36.81 178 THR A O 1
ATOM 1427 N N . PRO A 1 179 ? 4.769 -8.261 15.350 1.00 40.75 179 PRO A N 1
ATOM 1428 C CA . PRO A 1 179 ? 5.772 -7.475 14.644 1.00 40.75 179 PRO A CA 1
ATOM 1429 C C . PRO A 1 179 ? 7.076 -8.218 14.855 1.00 40.75 179 PRO A C 1
ATOM 1431 O O . PRO A 1 179 ? 7.419 -8.416 16.022 1.00 40.75 179 PRO A O 1
ATOM 1434 N N . LEU A 1 180 ? 7.666 -8.746 13.766 1.00 39.78 180 LEU A N 1
ATOM 1435 C CA . LEU A 1 180 ? 8.716 -9.766 13.814 1.00 39.78 180 LEU A CA 1
ATOM 1436 C C . LEU A 1 180 ? 9.639 -9.427 14.976 1.00 39.78 180 LEU A C 1
ATOM 1438 O O . LEU A 1 180 ? 10.379 -8.439 14.922 1.00 39.78 180 LEU A O 1
ATOM 1442 N N . ALA A 1 181 ? 9.488 -10.174 16.072 1.00 38.28 181 ALA A N 1
ATOM 1443 C CA . ALA A 1 181 ? 10.182 -9.830 17.287 1.00 38.28 181 ALA A CA 1
ATOM 1444 C C . ALA A 1 181 ? 11.668 -9.915 16.953 1.00 38.28 181 ALA A C 1
ATOM 1446 O O . ALA A 1 181 ? 12.127 -10.889 16.359 1.00 38.28 181 ALA A O 1
ATOM 1447 N N . THR A 1 182 ? 12.410 -8.884 17.344 1.00 39.31 182 THR A N 1
ATOM 1448 C CA . THR A 1 182 ? 13.875 -8.892 17.407 1.00 39.31 182 THR A CA 1
ATOM 1449 C C . THR A 1 182 ? 14.627 -8.820 16.072 1.00 39.31 182 THR A C 1
ATOM 1451 O O . THR A 1 182 ? 15.450 -9.667 15.759 1.00 39.31 182 THR A O 1
ATOM 1454 N N . ALA A 1 183 ? 14.432 -7.731 15.324 1.00 35.88 183 ALA A N 1
ATOM 1455 C CA . ALA A 1 183 ? 15.540 -6.878 14.868 1.00 35.88 183 ALA A CA 1
ATOM 1456 C C . ALA A 1 183 ? 14.992 -5.630 14.153 1.00 35.88 183 ALA A C 1
ATOM 1458 O O . ALA A 1 183 ? 14.244 -5.725 13.184 1.00 35.88 183 ALA A O 1
ATOM 1459 N N . ALA A 1 184 ? 15.411 -4.449 14.604 1.00 37.59 184 ALA A N 1
ATOM 1460 C CA . ALA A 1 184 ? 15.436 -3.232 13.790 1.00 37.59 184 ALA A CA 1
ATOM 1461 C C . ALA A 1 184 ? 14.097 -2.644 13.286 1.00 37.59 184 ALA A C 1
ATOM 1463 O O . ALA A 1 184 ? 14.110 -1.871 12.331 1.00 37.59 184 ALA A O 1
ATOM 1464 N N . HIS A 1 185 ? 12.956 -2.891 13.938 1.00 40.00 185 HIS A N 1
ATOM 1465 C CA . HIS A 1 185 ? 11.798 -1.998 13.766 1.00 40.00 185 HIS A CA 1
ATOM 1466 C C . HIS A 1 185 ? 12.115 -0.674 14.475 1.00 40.00 185 HIS A C 1
ATOM 1468 O O . HIS A 1 185 ? 11.953 -0.554 15.685 1.00 40.00 185 HIS A O 1
ATOM 1474 N N . GLY A 1 186 ? 12.692 0.272 13.728 1.00 37.25 186 GLY A N 1
ATOM 1475 C CA . GLY A 1 186 ? 13.122 1.577 14.236 1.00 37.25 186 GLY A CA 1
ATOM 1476 C C . GLY A 1 186 ? 14.633 1.771 14.399 1.00 37.25 186 GLY A C 1
ATOM 1477 O O . GLY A 1 186 ? 15.039 2.819 14.894 1.00 37.25 186 GLY A O 1
ATOM 1478 N N . GLN A 1 187 ? 15.495 0.845 13.950 1.00 40.84 187 GLN A N 1
ATOM 1479 C CA . GLN A 1 187 ? 16.883 1.250 13.687 1.00 40.84 187 GLN A CA 1
ATOM 1480 C C . GLN A 1 187 ? 16.905 2.007 12.362 1.00 40.84 187 GLN A C 1
ATOM 1482 O O . GLN A 1 187 ? 17.125 1.441 11.294 1.00 40.84 187 GLN A O 1
ATOM 1487 N N . SER A 1 188 ? 16.693 3.313 12.473 1.00 45.12 188 SER A N 1
ATOM 1488 C CA . SER A 1 188 ? 16.809 4.372 11.463 1.00 45.12 188 SER A CA 1
ATOM 1489 C C . SER A 1 188 ? 18.148 4.429 10.701 1.00 45.12 188 SER A C 1
ATOM 1491 O O . SER A 1 188 ? 18.426 5.412 10.024 1.00 45.12 188 SER A O 1
ATOM 1493 N N . SER A 1 189 ? 18.990 3.398 10.798 1.00 51.44 189 SER A N 1
ATOM 1494 C CA . SER A 1 189 ? 20.323 3.343 10.198 1.00 51.44 189 SER A CA 1
ATOM 1495 C C . SER A 1 189 ? 20.381 2.498 8.919 1.00 51.44 189 SER A C 1
ATOM 1497 O O . SER A 1 189 ? 21.278 2.690 8.102 1.00 51.44 189 SER A O 1
ATOM 1499 N N . MET A 1 190 ? 19.439 1.569 8.698 1.00 65.44 190 MET A N 1
ATOM 1500 C CA . MET A 1 190 ? 19.507 0.677 7.534 1.00 65.44 190 MET A CA 1
ATOM 1501 C C . MET A 1 190 ? 18.586 1.120 6.395 1.00 65.44 190 MET A C 1
ATOM 1503 O O . MET A 1 190 ? 17.379 1.270 6.571 1.00 65.44 190 MET A O 1
ATOM 1507 N N . SER A 1 191 ? 19.174 1.286 5.207 1.00 79.88 191 SER A N 1
ATOM 1508 C CA . SER A 1 191 ? 18.472 1.666 3.979 1.00 79.88 191 SER A CA 1
ATOM 1509 C C . SER A 1 191 ? 17.349 0.681 3.640 1.00 79.88 191 SER A C 1
ATOM 1511 O O . SER A 1 191 ? 17.557 -0.530 3.559 1.00 79.88 191 SER A O 1
ATOM 1513 N N . THR A 1 192 ? 16.158 1.213 3.392 1.00 85.44 192 THR A N 1
ATOM 1514 C CA . THR A 1 192 ? 14.998 0.482 2.857 1.00 85.44 192 THR A CA 1
ATOM 1515 C C . THR A 1 192 ? 15.123 0.224 1.358 1.00 85.44 192 THR A C 1
ATOM 1517 O O . THR A 1 192 ? 14.574 -0.757 0.857 1.00 85.44 192 THR A O 1
ATOM 1520 N N . ALA A 1 193 ? 15.889 1.064 0.656 1.00 86.25 193 ALA A N 1
ATOM 1521 C CA . ALA A 1 193 ? 16.108 0.930 -0.774 1.00 86.25 193 ALA A CA 1
ATOM 1522 C C . ALA A 1 193 ? 16.795 -0.392 -1.122 1.00 86.25 193 ALA A C 1
ATOM 1524 O O . ALA A 1 193 ? 17.741 -0.819 -0.453 1.00 86.25 193 ALA A O 1
ATOM 1525 N N . LEU A 1 194 ? 16.317 -1.007 -2.198 1.00 86.44 194 LEU A N 1
ATOM 1526 C CA . LEU A 1 194 ? 16.887 -2.198 -2.807 1.00 86.44 194 LEU A CA 1
ATOM 1527 C C . LEU A 1 194 ? 18.371 -1.995 -3.178 1.00 86.44 194 LEU A C 1
ATOM 1529 O O . LEU A 1 194 ? 18.807 -0.878 -3.464 1.00 86.44 194 LEU A O 1
ATOM 1533 N N . SER A 1 195 ? 19.155 -3.079 -3.202 1.00 84.88 195 SER A N 1
ATOM 1534 C CA . SER A 1 195 ? 20.548 -3.012 -3.660 1.00 84.88 195 SER A CA 1
ATOM 1535 C C . SER A 1 195 ? 20.634 -2.550 -5.118 1.00 84.88 195 SER A C 1
ATOM 1537 O O . SER A 1 195 ? 19.766 -2.882 -5.928 1.00 84.88 195 SER A O 1
ATOM 1539 N N . SER A 1 196 ? 21.704 -1.826 -5.459 1.00 84.56 196 SER A N 1
ATOM 1540 C CA . SER A 1 196 ? 21.907 -1.237 -6.789 1.00 84.56 196 SER A CA 1
ATOM 1541 C C . SER A 1 196 ? 21.727 -2.243 -7.921 1.00 84.56 196 SER A C 1
ATOM 1543 O O . SER A 1 196 ? 20.924 -2.002 -8.816 1.00 84.56 196 SER A O 1
ATOM 1545 N N . ASP A 1 197 ? 22.374 -3.406 -7.836 1.00 82.88 197 ASP A N 1
ATOM 1546 C CA . ASP A 1 197 ? 22.305 -4.433 -8.883 1.00 82.88 197 ASP A CA 1
ATOM 1547 C C . ASP A 1 197 ? 20.869 -4.901 -9.138 1.00 82.88 197 ASP A C 1
ATOM 1549 O O . ASP A 1 197 ? 20.444 -5.043 -10.281 1.00 82.88 197 ASP A O 1
ATOM 1553 N N . ARG A 1 198 ? 20.089 -5.093 -8.069 1.00 84.56 198 ARG A N 1
ATOM 1554 C CA . ARG A 1 198 ? 18.696 -5.536 -8.174 1.00 84.56 198 ARG A CA 1
ATOM 1555 C C . ARG A 1 198 ? 17.789 -4.421 -8.679 1.00 84.56 198 ARG A C 1
ATOM 1557 O O . ARG A 1 198 ? 16.909 -4.690 -9.489 1.00 84.56 198 ARG A O 1
ATOM 1564 N N . ALA A 1 199 ? 18.006 -3.183 -8.235 1.00 86.38 199 ALA A N 1
ATOM 1565 C CA . ALA A 1 199 ? 17.268 -2.028 -8.741 1.00 86.38 199 ALA A CA 1
ATOM 1566 C C . ALA A 1 199 ? 17.465 -1.888 -10.258 1.00 86.38 199 ALA A C 1
ATOM 1568 O O . ALA A 1 199 ? 16.499 -1.737 -11.001 1.00 86.38 199 ALA A O 1
ATOM 1569 N N . TYR A 1 200 ? 18.702 -2.047 -10.724 1.00 85.56 200 TYR A N 1
ATOM 1570 C CA . TYR A 1 200 ? 19.054 -2.041 -12.139 1.00 85.56 200 TYR A CA 1
ATOM 1571 C C . TYR A 1 200 ? 18.453 -3.206 -12.929 1.00 85.56 200 TYR A C 1
ATOM 1573 O O . TYR A 1 200 ? 17.929 -2.976 -14.017 1.00 85.56 200 TYR A O 1
ATOM 1581 N N . MET A 1 201 ? 18.438 -4.423 -12.372 1.00 87.00 201 MET A N 1
ATOM 1582 C CA . MET A 1 201 ? 17.730 -5.560 -12.981 1.00 87.00 201 MET A CA 1
ATOM 1583 C C . MET A 1 201 ? 16.255 -5.247 -13.237 1.00 87.00 201 MET A C 1
ATOM 1585 O O . MET A 1 201 ? 15.726 -5.567 -14.298 1.00 87.00 201 MET A O 1
ATOM 1589 N N . ILE A 1 202 ? 15.593 -4.587 -12.287 1.00 86.44 202 ILE A N 1
ATOM 1590 C CA . ILE A 1 202 ? 14.173 -4.244 -12.407 1.00 86.44 202 ILE A CA 1
ATOM 1591 C C . ILE A 1 202 ? 13.955 -3.141 -13.442 1.00 86.44 202 ILE A C 1
ATOM 1593 O O . ILE A 1 202 ? 13.013 -3.225 -14.225 1.00 86.44 202 ILE A O 1
ATOM 1597 N N . VAL A 1 203 ? 14.830 -2.133 -13.494 1.00 86.19 203 VAL A N 1
ATOM 1598 C CA . VAL A 1 203 ? 14.776 -1.097 -14.539 1.00 86.19 203 VAL A CA 1
ATOM 1599 C C . VAL A 1 203 ? 14.933 -1.718 -15.925 1.00 86.19 203 VAL A C 1
ATOM 1601 O O . VAL A 1 203 ? 14.132 -1.425 -16.808 1.00 86.19 203 VAL A O 1
ATOM 1604 N N . MET A 1 204 ? 15.903 -2.619 -16.105 1.00 84.88 204 MET A N 1
ATOM 1605 C CA . MET A 1 204 ? 16.088 -3.340 -17.369 1.00 84.88 204 MET A CA 1
ATOM 1606 C C . MET A 1 204 ? 14.877 -4.208 -17.719 1.00 84.88 204 MET A C 1
ATOM 1608 O O . MET A 1 204 ? 14.478 -4.259 -18.880 1.00 84.88 204 MET A O 1
ATOM 1612 N N . PHE A 1 205 ? 14.254 -4.849 -16.727 1.00 86.56 205 PHE A N 1
ATOM 1613 C CA . PHE A 1 205 ? 13.007 -5.585 -16.925 1.00 86.56 205 PHE A CA 1
ATOM 1614 C C . PHE A 1 205 ? 11.882 -4.668 -17.426 1.00 86.56 205 PHE A C 1
ATOM 1616 O O . PHE A 1 205 ? 11.264 -4.974 -18.443 1.00 86.56 205 PHE A O 1
ATOM 1623 N N . PHE A 1 206 ? 11.650 -3.519 -16.780 1.00 84.62 206 PHE A N 1
ATOM 1624 C CA . PHE A 1 206 ? 10.647 -2.554 -17.242 1.00 84.62 206 PHE A CA 1
ATOM 1625 C C . PHE A 1 206 ? 10.954 -2.035 -18.646 1.00 84.62 206 PHE A C 1
ATOM 1627 O O . PHE A 1 206 ? 10.056 -2.002 -19.482 1.00 84.62 206 PHE A O 1
ATOM 1634 N N . ALA A 1 207 ? 12.207 -1.678 -18.927 1.00 83.25 207 ALA A N 1
ATOM 1635 C CA . ALA A 1 207 ? 12.615 -1.214 -20.247 1.00 83.25 207 ALA A CA 1
ATOM 1636 C C . ALA A 1 207 ? 12.359 -2.287 -21.325 1.00 83.25 207 ALA A C 1
ATOM 1638 O O . ALA A 1 207 ? 11.803 -1.979 -22.379 1.00 83.25 207 ALA A O 1
ATOM 1639 N N . SER A 1 208 ? 12.668 -3.557 -21.035 1.00 83.06 208 SER A N 1
ATOM 1640 C CA . SER A 1 208 ? 12.413 -4.681 -21.944 1.00 83.06 208 SER A CA 1
ATOM 1641 C C . SER A 1 208 ? 10.919 -4.878 -22.218 1.00 83.06 208 SER A C 1
ATOM 1643 O O . SER A 1 208 ? 10.517 -4.968 -23.378 1.00 83.06 208 SER A O 1
ATOM 1645 N N . ILE A 1 209 ? 10.083 -4.882 -21.173 1.00 83.19 209 ILE A N 1
ATOM 1646 C CA . ILE A 1 209 ? 8.626 -5.025 -21.315 1.00 83.19 209 ILE A CA 1
ATOM 1647 C C . ILE A 1 209 ? 8.034 -3.854 -22.102 1.00 83.19 209 ILE A C 1
ATOM 1649 O O . ILE A 1 209 ? 7.247 -4.069 -23.022 1.00 83.19 209 ILE A O 1
ATOM 1653 N N . LEU A 1 210 ? 8.428 -2.618 -21.791 1.00 82.06 210 LEU A N 1
ATOM 1654 C CA . LEU A 1 210 ? 7.917 -1.442 -22.494 1.00 82.06 210 LEU A CA 1
ATOM 1655 C C . LEU A 1 210 ? 8.358 -1.408 -23.968 1.00 82.06 210 LEU A C 1
ATOM 1657 O O . LEU A 1 210 ? 7.566 -1.023 -24.828 1.00 82.06 210 LEU A O 1
ATOM 1661 N N . SER A 1 211 ? 9.572 -1.880 -24.275 1.00 78.56 211 SER A N 1
ATOM 1662 C CA . SER A 1 211 ? 10.030 -2.057 -25.658 1.00 78.56 211 SER A CA 1
ATOM 1663 C C . SER A 1 211 ? 9.184 -3.099 -26.403 1.00 78.56 211 SER A C 1
ATOM 1665 O O . SER A 1 211 ? 8.736 -2.851 -27.524 1.00 78.56 211 SER A O 1
ATOM 1667 N N . GLN A 1 212 ? 8.873 -4.235 -25.762 1.00 81.69 212 GLN A N 1
ATOM 1668 C CA . GLN A 1 212 ? 7.998 -5.271 -26.334 1.00 81.69 212 GLN A CA 1
ATOM 1669 C C . GLN A 1 212 ? 6.563 -4.779 -26.560 1.00 81.69 212 GLN A C 1
ATOM 1671 O O . GLN A 1 212 ? 5.911 -5.195 -27.514 1.00 81.69 212 GLN A O 1
ATOM 1676 N N . MET A 1 213 ? 6.074 -3.871 -25.714 1.00 79.38 213 MET A N 1
ATOM 1677 C CA . MET A 1 213 ? 4.770 -3.222 -25.882 1.00 79.38 213 MET A CA 1
ATOM 1678 C C . MET A 1 213 ? 4.752 -2.175 -27.010 1.00 79.38 213 MET A C 1
ATOM 1680 O O . MET A 1 213 ? 3.724 -1.530 -27.214 1.00 79.38 213 MET A O 1
ATOM 1684 N N . HIS A 1 214 ? 5.861 -2.005 -27.740 1.00 73.50 214 HIS A N 1
ATOM 1685 C CA . HIS A 1 214 ? 6.042 -1.000 -28.789 1.00 73.50 214 HIS A CA 1
ATOM 1686 C C . HIS A 1 214 ? 5.763 0.431 -28.315 1.00 73.50 214 HIS A C 1
ATOM 1688 O O . HIS A 1 214 ? 5.285 1.269 -29.085 1.00 73.50 214 HIS A O 1
ATOM 1694 N N . PHE A 1 215 ? 6.067 0.727 -27.048 1.00 69.62 215 PHE A N 1
ATOM 1695 C CA . PHE A 1 215 ? 6.109 2.114 -26.609 1.00 69.62 215 PHE A CA 1
ATOM 1696 C C . PHE A 1 215 ? 7.231 2.837 -27.368 1.00 69.62 215 PHE A C 1
ATOM 1698 O O . PHE A 1 215 ? 8.301 2.269 -27.599 1.00 69.62 215 PHE A O 1
ATOM 1705 N N . GLN A 1 216 ? 6.968 4.067 -27.804 1.00 61.19 216 GLN A N 1
ATOM 1706 C CA . GLN A 1 216 ? 7.935 4.839 -28.584 1.00 61.19 216 GLN A CA 1
ATOM 1707 C C . GLN A 1 216 ? 9.166 5.186 -27.733 1.00 61.19 216 GLN A C 1
ATOM 1709 O O . GLN A 1 216 ? 9.060 5.321 -26.515 1.00 61.19 216 GLN A O 1
ATOM 1714 N N . ASP A 1 217 ? 10.321 5.298 -28.391 1.00 57.22 217 ASP A N 1
ATOM 1715 C CA . ASP A 1 217 ? 11.597 5.748 -27.815 1.00 57.22 217 ASP A CA 1
ATOM 1716 C C . ASP A 1 217 ? 12.163 4.873 -26.679 1.00 57.22 217 ASP A C 1
ATOM 1718 O O . ASP A 1 217 ? 12.911 5.343 -25.820 1.00 57.22 217 ASP A O 1
ATOM 1722 N N . ILE A 1 218 ? 11.835 3.574 -26.672 1.00 58.03 218 ILE A N 1
ATOM 1723 C CA . ILE A 1 218 ? 12.413 2.601 -25.736 1.00 58.03 218 ILE A CA 1
ATOM 1724 C C . ILE A 1 218 ? 13.188 1.536 -26.506 1.00 58.03 218 ILE A C 1
ATOM 1726 O O . ILE A 1 218 ? 12.628 0.593 -27.073 1.00 58.03 218 ILE A O 1
ATOM 1730 N N . HIS A 1 219 ? 14.509 1.673 -26.465 1.00 55.91 219 HIS A N 1
ATOM 1731 C CA . HIS A 1 219 ? 15.453 0.742 -27.064 1.00 55.91 219 HIS A CA 1
ATOM 1732 C C . HIS A 1 219 ? 16.169 -0.040 -25.961 1.00 55.91 219 HIS A C 1
ATOM 1734 O O . HIS A 1 219 ? 16.832 0.536 -25.099 1.00 55.91 219 HIS A O 1
ATOM 1740 N N . CYS A 1 220 ? 16.007 -1.361 -25.976 1.00 57.09 220 CYS A N 1
ATOM 1741 C CA . CYS A 1 220 ? 16.803 -2.280 -25.171 1.00 57.09 220 CYS A CA 1
ATOM 1742 C C . CYS A 1 220 ? 17.681 -3.102 -26.106 1.00 57.09 220 CYS A C 1
ATOM 1744 O O . CYS A 1 220 ? 17.168 -3.719 -27.038 1.00 57.09 220 CYS A O 1
ATOM 1746 N N . ASN A 1 221 ? 18.985 -3.127 -25.847 1.00 59.72 221 ASN A N 1
ATOM 1747 C CA . ASN A 1 221 ? 19.881 -4.053 -26.531 1.00 59.72 221 ASN A CA 1
ATOM 1748 C C . ASN A 1 221 ? 19.550 -5.503 -26.137 1.00 59.72 221 ASN A C 1
ATOM 175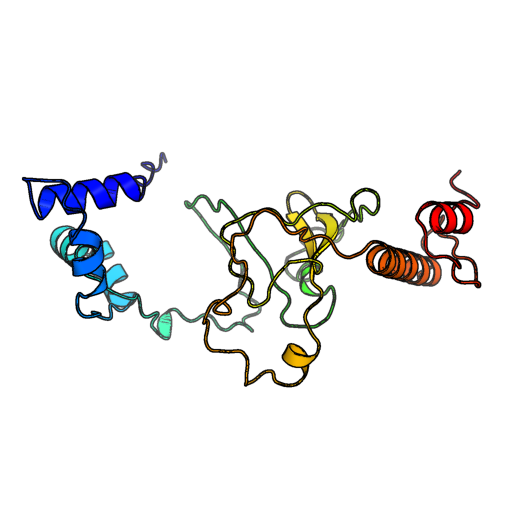0 O O . ASN A 1 221 ? 19.106 -5.759 -25.016 1.00 59.72 221 ASN A O 1
ATOM 1754 N N . GLU A 1 222 ? 19.782 -6.445 -27.056 1.00 59.19 222 GLU A N 1
ATOM 1755 C CA . GLU A 1 222 ? 19.605 -7.885 -26.802 1.00 59.19 222 GLU A CA 1
ATOM 1756 C C . GLU A 1 222 ? 20.585 -8.401 -25.733 1.00 59.19 222 GLU A C 1
ATOM 1758 O O . GLU A 1 222 ? 20.254 -9.307 -24.968 1.00 59.19 222 GLU A O 1
ATOM 1763 N N . ASP A 1 223 ? 21.758 -7.769 -25.629 1.00 66.62 223 ASP A N 1
ATOM 1764 C CA . ASP A 1 223 ? 22.779 -8.100 -24.643 1.00 66.62 223 ASP A CA 1
ATOM 1765 C C . ASP A 1 223 ? 22.551 -7.351 -23.322 1.00 66.62 223 ASP A C 1
ATOM 1767 O O . ASP A 1 223 ? 22.546 -6.116 -23.249 1.00 66.62 223 ASP A O 1
ATOM 1771 N N . TYR A 1 224 ? 22.392 -8.118 -22.244 1.00 64.88 224 TYR A N 1
ATOM 1772 C CA . TYR A 1 224 ? 22.246 -7.587 -20.893 1.00 64.88 224 TYR A CA 1
ATOM 1773 C C . TYR A 1 224 ? 23.573 -6.961 -20.410 1.00 64.88 224 TYR A C 1
ATOM 1775 O O . TYR A 1 224 ? 24.626 -7.572 -20.596 1.00 64.88 224 TYR A O 1
ATOM 1783 N N . PRO A 1 225 ? 23.565 -5.764 -19.784 1.00 69.81 225 PRO A N 1
ATOM 1784 C CA . PRO A 1 225 ? 24.797 -5.095 -19.370 1.00 69.81 225 PRO A CA 1
ATOM 1785 C C . PRO A 1 225 ? 25.589 -5.913 -18.341 1.00 69.81 225 PRO A C 1
ATOM 1787 O O . PRO A 1 225 ? 25.057 -6.292 -17.295 1.00 69.81 225 PRO A O 1
ATOM 1790 N N . ASP A 1 226 ? 26.881 -6.105 -18.613 1.00 70.06 226 ASP A N 1
ATOM 1791 C CA . ASP A 1 226 ? 27.854 -6.717 -17.705 1.00 70.06 226 ASP A CA 1
ATOM 1792 C C . ASP A 1 226 ? 29.154 -5.879 -17.694 1.00 70.06 226 ASP A C 1
ATOM 1794 O O . ASP A 1 226 ? 29.789 -5.739 -18.744 1.00 70.06 226 ASP A O 1
ATOM 1798 N N . PRO A 1 227 ? 29.559 -5.260 -16.563 1.00 76.88 227 PRO A N 1
ATOM 1799 C CA . PRO A 1 227 ? 28.942 -5.318 -15.234 1.00 76.88 227 PRO A CA 1
ATOM 1800 C C . PRO A 1 227 ? 27.693 -4.434 -15.095 1.00 76.88 227 PRO A C 1
ATOM 1802 O O . PRO A 1 227 ? 27.576 -3.383 -15.725 1.00 76.88 227 PRO A O 1
ATOM 1805 N N . ILE A 1 228 ? 26.788 -4.819 -14.189 1.00 74.38 228 ILE A N 1
ATOM 1806 C CA . ILE A 1 228 ? 25.532 -4.101 -13.922 1.00 74.38 228 ILE A CA 1
ATOM 1807 C C . ILE A 1 228 ? 25.822 -2.766 -13.219 1.00 74.38 228 ILE A C 1
ATOM 1809 O O . ILE A 1 228 ? 26.155 -2.717 -12.037 1.00 74.38 228 ILE A O 1
ATOM 1813 N N . SER A 1 229 ? 25.670 -1.657 -13.939 1.00 72.50 229 SER A N 1
ATOM 1814 C CA . SER A 1 229 ? 25.849 -0.299 -13.407 1.00 72.50 229 SER A CA 1
ATOM 1815 C C . SER A 1 229 ? 24.911 0.715 -14.069 1.00 72.50 229 SER A C 1
ATOM 1817 O O . SER A 1 229 ? 24.489 0.532 -15.211 1.00 72.50 229 SER A O 1
ATOM 1819 N N . TYR A 1 230 ? 24.638 1.843 -13.401 1.00 67.94 230 TYR A N 1
ATOM 1820 C CA . TYR A 1 230 ? 23.826 2.922 -13.985 1.00 67.94 230 TYR A CA 1
ATOM 1821 C C . TYR A 1 230 ? 24.382 3.409 -15.328 1.00 67.94 230 TYR A C 1
ATOM 1823 O O . TYR A 1 230 ? 23.631 3.608 -16.274 1.00 67.94 230 TYR A O 1
ATOM 1831 N N . GLN A 1 231 ? 25.706 3.562 -15.431 1.00 70.12 231 GLN A N 1
ATOM 1832 C CA . GLN A 1 231 ? 26.363 4.010 -16.662 1.00 70.12 231 GLN A CA 1
ATOM 1833 C C . GLN A 1 231 ? 26.205 2.991 -17.794 1.00 70.12 231 GLN A C 1
ATOM 1835 O O . GLN A 1 231 ? 25.902 3.385 -18.915 1.00 70.12 231 GLN A O 1
ATOM 1840 N N . SER A 1 232 ? 26.350 1.692 -17.504 1.00 65.81 232 SER A N 1
ATOM 1841 C CA . SER A 1 232 ? 26.137 0.634 -18.503 1.00 65.81 232 SER A CA 1
ATOM 1842 C C . SER A 1 232 ? 24.688 0.562 -18.990 1.00 65.81 232 SER A C 1
ATOM 1844 O O . SER A 1 232 ? 24.458 0.346 -20.172 1.00 65.81 232 SER A O 1
ATOM 1846 N N . ILE A 1 233 ? 23.715 0.811 -18.107 1.00 63.62 233 ILE A N 1
ATOM 1847 C CA . ILE A 1 233 ? 22.293 0.859 -18.471 1.00 63.62 233 ILE A CA 1
ATOM 1848 C C . ILE A 1 233 ? 22.033 2.084 -19.333 1.00 63.62 233 ILE A C 1
ATOM 1850 O O . ILE A 1 233 ? 21.513 1.953 -20.429 1.00 63.62 233 ILE A O 1
ATOM 1854 N N . ASN A 1 234 ? 22.479 3.260 -18.891 1.00 63.75 234 ASN A N 1
ATOM 1855 C CA . ASN A 1 234 ? 22.290 4.504 -19.625 1.00 63.75 234 ASN A CA 1
ATOM 1856 C C . ASN A 1 234 ? 22.905 4.423 -21.034 1.00 63.75 234 ASN A C 1
ATOM 1858 O O . ASN A 1 234 ? 22.258 4.774 -22.011 1.00 63.75 234 ASN A O 1
ATOM 1862 N N . ASN A 1 235 ? 24.110 3.867 -21.168 1.00 59.56 235 ASN A N 1
ATOM 1863 C CA . ASN A 1 235 ? 24.746 3.676 -22.474 1.00 59.56 235 ASN A CA 1
ATOM 1864 C C . ASN A 1 235 ? 24.018 2.644 -23.356 1.00 59.56 235 ASN A C 1
ATOM 1866 O O . ASN A 1 235 ? 24.058 2.771 -24.575 1.00 59.56 235 ASN A O 1
ATOM 1870 N N . ASN A 1 236 ? 23.340 1.659 -22.760 1.00 55.50 236 ASN A N 1
ATOM 1871 C CA . ASN A 1 236 ? 22.563 0.649 -23.484 1.00 55.50 236 ASN A CA 1
ATOM 1872 C C . ASN A 1 236 ? 21.123 1.090 -23.799 1.00 55.50 236 ASN A C 1
ATOM 1874 O O . ASN A 1 236 ? 20.480 0.470 -24.640 1.00 55.50 236 ASN A O 1
ATOM 1878 N N . THR A 1 237 ? 20.609 2.124 -23.124 1.00 51.41 237 THR A N 1
ATOM 1879 C CA . THR A 1 237 ? 19.257 2.678 -23.329 1.00 51.41 237 THR A CA 1
ATOM 1880 C C . THR A 1 237 ? 19.275 3.971 -24.161 1.00 51.41 237 THR A C 1
ATOM 1882 O O . THR A 1 237 ? 18.274 4.309 -24.787 1.00 51.41 237 THR A O 1
ATOM 1885 N N . ILE A 1 238 ? 20.404 4.693 -24.237 1.00 43.47 238 ILE A N 1
ATOM 1886 C CA . ILE A 1 238 ? 20.547 5.912 -25.053 1.00 43.47 238 ILE A CA 1
ATOM 1887 C C . ILE A 1 238 ? 21.010 5.564 -26.474 1.00 43.47 238 ILE A C 1
ATOM 1889 O O . ILE A 1 238 ? 22.140 5.833 -26.880 1.00 43.47 238 ILE A O 1
ATOM 1893 N N . HIS A 1 239 ? 20.102 5.040 -27.283 1.00 39.22 239 HIS A N 1
ATOM 1894 C CA . HIS A 1 239 ? 20.166 5.248 -28.727 1.00 39.22 239 HIS A CA 1
ATOM 1895 C C . HIS A 1 239 ? 18.812 5.773 -29.202 1.00 39.22 239 HIS A C 1
ATOM 1897 O O . HIS A 1 239 ? 18.008 5.031 -29.742 1.00 39.22 239 HIS A O 1
ATOM 1903 N N . GLY A 1 240 ? 18.586 7.075 -28.978 1.00 38.12 240 GLY A N 1
ATOM 1904 C CA . GLY A 1 240 ? 17.493 7.840 -29.587 1.00 38.12 240 GLY A CA 1
ATOM 1905 C C . GLY A 1 240 ? 16.431 8.327 -28.604 1.00 38.12 240 GLY A C 1
ATOM 1906 O O . GLY A 1 240 ? 15.373 7.731 -28.502 1.00 38.12 240 GLY A O 1
ATOM 1907 N N . ILE A 1 241 ? 16.695 9.448 -27.927 1.00 30.83 241 ILE A N 1
ATOM 1908 C CA . ILE A 1 241 ? 15.630 10.379 -27.535 1.00 30.83 241 ILE A CA 1
ATOM 1909 C C . ILE A 1 241 ? 15.836 11.600 -28.435 1.00 30.83 241 ILE A C 1
ATOM 1911 O O . ILE A 1 241 ? 16.844 12.300 -28.294 1.00 30.83 241 ILE A O 1
ATOM 1915 N N . THR A 1 242 ? 14.931 11.808 -29.387 1.00 31.20 242 THR A N 1
ATOM 1916 C CA . THR A 1 242 ? 14.810 13.042 -30.185 1.00 31.20 242 THR A CA 1
ATOM 1917 C C . THR A 1 242 ? 13.383 13.523 -30.131 1.00 31.20 242 THR A C 1
ATOM 1919 O O . THR A 1 242 ? 12.501 12.669 -30.339 1.00 31.20 242 THR A O 1
#

Sequence (242 aa):
MHADDAYAQTVIDEAIMRSTRPDTADPDFEAEFRNTALHQVHLITLKTLFQQKNHCAAISILKQRSPIVINQDFHLSTTDDHLIPFIQGHFVDFILYLSAHLGLDAILPSLLVCDGHTWHLTLTFSNLFKQWPNTNTSLPFSTTGRMLYLGSRAQEELWLAFVPNTLLQQPNALPDMTPLATAAHGQSSMSTALSSDRAYMIVMFFASILSQMHFQDIHCNEDYPDPISYQSINNNTIHGIT

Radius of gyration: 24.59 Å; Cα contacts (8 Å, |Δi|>4): 193; chains: 1; bounding box: 55×44×73 Å

Foldseek 3Di:
DDDDDDDDVVVVVVVLVCVVDVDDPDPCVVVVQVVADEDEDEPVNVVVCVVVVVVVVVSVVVNHNYDYDYDPVPDDPPPPPPDDPDDPPDDPPDDDDDDPDPDCVSVDDDPVPCPDPDFDWDFDLVPQQDADPLDPDQDLDDLFQFKGWGGDGPPGTDIGGHDDVVCVVCVPPSPPPPSPPDDDPPPPPGGSGHDQQVSQVVVLVVLVVCVVVVDPLRAADPDDDPPRDPVSVCVRGPPDDD

Secondary structure (DSSP, 8-state):
-PPPPPPPHHHHHHHHHHHH-SS---THHHHHHHHSPP--EEHHHHHHHHHTT-HHHHHHHHTS--PEEPPGGGPPPTT-TT------SS--S------SSSSSGGGSPPTTT-SSS----EE-GGGTTPPPP--S---SS--TTTEEEEEEETTEEEEEE---HHHHH-GGGS-SS---SSS-TT-TTS--BPPHHHHHHHHHHHHHHHHHTT-TT----SSPPSS--HHHHHHHH-S---

Organism: NCBI:txid495285